Protein AF-A0A7R8X8H3-F1 (afdb_monomer)

Structure (mmCIF, N/CA/C/O backbone):
data_AF-A0A7R8X8H3-F1
#
_entry.id   AF-A0A7R8X8H3-F1
#
loop_
_atom_site.group_PDB
_atom_site.id
_atom_site.type_symbol
_atom_site.label_atom_id
_atom_site.label_alt_id
_atom_site.label_comp_id
_atom_site.label_asym_id
_atom_site.label_entity_id
_atom_site.label_seq_id
_atom_site.pdbx_PDB_ins_code
_atom_site.Cartn_x
_atom_site.Cartn_y
_atom_site.Cartn_z
_atom_site.occupancy
_atom_site.B_iso_or_equiv
_atom_site.auth_seq_id
_atom_site.auth_comp_id
_atom_site.auth_asym_id
_atom_site.auth_atom_id
_atom_site.pdbx_PDB_model_num
ATOM 1 N N . MET A 1 1 ? 11.156 51.373 -8.997 1.00 31.52 1 MET A N 1
ATOM 2 C CA . MET A 1 1 ? 10.041 50.408 -8.870 1.00 31.52 1 MET A CA 1
ATOM 3 C C . MET A 1 1 ? 9.439 50.165 -10.248 1.00 31.52 1 MET A C 1
ATOM 5 O O . MET A 1 1 ? 9.533 51.061 -11.071 1.00 31.52 1 MET A O 1
ATOM 9 N N . ARG A 1 2 ? 8.903 48.948 -10.443 1.00 30.70 2 ARG A N 1
ATOM 10 C CA . ARG A 1 2 ? 7.969 48.424 -11.474 1.00 30.70 2 ARG A CA 1
ATOM 11 C C . ARG A 1 2 ? 7.249 49.480 -12.343 1.00 30.70 2 ARG A C 1
ATOM 13 O O . ARG A 1 2 ? 6.921 50.539 -11.838 1.00 30.70 2 ARG A O 1
ATOM 20 N N . GLY A 1 3 ? 6.859 49.232 -13.591 1.00 26.41 3 GLY A N 1
ATOM 21 C CA . GLY A 1 3 ? 6.702 47.991 -14.350 1.00 26.41 3 GLY A CA 1
ATOM 22 C C . GLY A 1 3 ? 6.194 48.306 -15.769 1.00 26.41 3 GLY A C 1
ATOM 23 O O . GLY A 1 3 ? 5.995 49.468 -16.112 1.00 26.41 3 GLY A O 1
ATOM 24 N N . ALA A 1 4 ? 6.025 47.267 -16.585 1.00 34.00 4 ALA A N 1
ATOM 25 C CA . ALA A 1 4 ? 5.665 47.338 -18.001 1.00 34.00 4 ALA A CA 1
ATOM 26 C C . ALA A 1 4 ? 4.161 47.123 -18.253 1.00 34.00 4 ALA A C 1
ATOM 28 O O . ALA A 1 4 ? 3.546 46.319 -17.553 1.00 34.00 4 ALA A O 1
ATOM 29 N N . ALA A 1 5 ? 3.625 47.771 -19.297 1.00 32.41 5 ALA A N 1
ATOM 30 C CA . ALA A 1 5 ? 2.576 47.278 -20.206 1.00 32.41 5 ALA A CA 1
ATOM 31 C C . ALA A 1 5 ? 2.353 48.275 -21.369 1.00 32.41 5 ALA A C 1
ATOM 33 O O . ALA A 1 5 ? 2.465 49.476 -21.136 1.00 32.41 5 ALA A O 1
ATOM 34 N N . LEU A 1 6 ? 2.001 47.742 -22.556 1.00 29.34 6 LEU A N 1
ATOM 35 C CA . LEU A 1 6 ? 1.410 48.329 -23.793 1.00 29.34 6 LEU A CA 1
ATOM 36 C C . LEU A 1 6 ? 2.234 47.895 -25.026 1.00 29.34 6 LEU A C 1
ATOM 38 O O . LEU A 1 6 ? 3.361 48.333 -25.209 1.00 29.34 6 LEU A O 1
ATOM 42 N N . SER A 1 7 ? 1.868 46.807 -25.709 1.00 29.67 7 SER A N 1
ATOM 43 C CA . SER A 1 7 ? 0.825 46.654 -26.747 1.00 29.67 7 SER A CA 1
ATOM 44 C C . SER A 1 7 ? 1.291 47.070 -28.152 1.00 29.67 7 SER A C 1
ATOM 46 O O . SER A 1 7 ? 1.301 48.248 -28.481 1.00 29.67 7 SER A O 1
ATOM 48 N N . ASP A 1 8 ? 1.557 46.037 -28.955 1.00 30.34 8 ASP A N 1
ATOM 49 C CA . ASP A 1 8 ? 1.538 45.969 -30.423 1.00 30.34 8 ASP A CA 1
ATOM 50 C C . ASP A 1 8 ? 2.598 46.734 -31.253 1.00 30.34 8 ASP A C 1
ATOM 52 O O . ASP A 1 8 ? 3.099 47.790 -30.889 1.00 30.34 8 ASP A O 1
ATOM 56 N N . MET A 1 9 ? 2.864 46.169 -32.438 1.00 22.48 9 MET A N 1
ATOM 57 C CA . MET A 1 9 ? 3.609 46.695 -33.596 1.00 22.48 9 MET A CA 1
ATOM 58 C C . MET A 1 9 ? 5.073 46.245 -33.837 1.00 22.48 9 MET A C 1
ATOM 60 O O . MET A 1 9 ? 6.019 46.514 -33.102 1.00 22.48 9 MET A O 1
ATOM 64 N N . ARG A 1 10 ? 5.225 45.580 -34.994 1.00 32.69 10 ARG A N 1
ATOM 65 C CA . ARG A 1 10 ? 6.447 45.196 -35.727 1.00 32.69 10 ARG A CA 1
ATOM 66 C C . ARG A 1 10 ? 7.198 46.420 -36.269 1.00 32.69 10 ARG A C 1
ATOM 68 O O . ARG A 1 10 ? 6.578 47.228 -36.950 1.00 32.69 10 ARG A O 1
ATOM 75 N N . LEU A 1 11 ? 8.532 46.436 -36.155 1.00 23.58 11 LEU A N 1
ATOM 76 C CA . LEU A 1 11 ? 9.458 47.231 -36.984 1.00 23.58 11 LEU A CA 1
ATOM 77 C C . LEU A 1 11 ? 10.815 46.504 -37.139 1.00 23.58 11 LEU A C 1
ATOM 79 O O . LEU A 1 11 ? 11.355 45.962 -36.178 1.00 23.58 11 LEU A O 1
ATOM 83 N N . ARG A 1 12 ? 11.340 46.468 -38.375 1.00 25.78 12 ARG A N 1
ATOM 84 C CA . ARG A 1 12 ? 12.687 45.997 -38.767 1.00 25.78 12 ARG A CA 1
ATOM 85 C C . ARG A 1 12 ? 13.628 47.205 -38.902 1.00 25.78 12 ARG A C 1
ATOM 87 O O . ARG A 1 12 ? 13.190 48.170 -39.511 1.00 25.78 12 ARG A O 1
ATOM 94 N N . SER A 1 13 ? 14.903 47.087 -38.495 1.00 24.72 13 SER A N 1
ATOM 95 C CA . SER A 1 13 ? 16.119 47.311 -39.328 1.00 24.72 13 SER A CA 1
ATOM 96 C C . SER A 1 13 ? 17.400 47.638 -38.526 1.00 24.72 13 SER A C 1
ATOM 98 O O . SER A 1 13 ? 17.363 48.534 -37.694 1.00 24.72 13 SER A O 1
ATOM 100 N N . HIS A 1 14 ? 18.508 46.972 -38.913 1.00 24.52 14 HIS A N 1
ATOM 101 C CA . HIS A 1 14 ? 19.928 47.411 -38.999 1.00 24.52 14 HIS A CA 1
ATOM 102 C C . HIS A 1 14 ? 20.664 47.928 -37.732 1.00 24.52 14 HIS A C 1
ATOM 104 O O . HIS A 1 14 ? 20.315 48.966 -37.192 1.00 24.52 14 HIS A O 1
ATOM 110 N N . SER A 1 15 ? 21.612 47.158 -37.154 1.00 26.67 15 SER A N 1
ATOM 111 C CA . SER A 1 15 ? 23.079 47.031 -37.445 1.00 26.67 15 SER A CA 1
ATOM 112 C C . SER A 1 15 ? 23.917 47.991 -36.564 1.00 26.67 15 SER A C 1
ATOM 114 O O . SER A 1 15 ? 23.573 49.162 -36.514 1.00 26.67 15 SER A O 1
ATOM 116 N N . VAL A 1 16 ? 24.961 47.610 -35.806 1.00 28.03 16 VAL A N 1
ATOM 117 C CA . VAL A 1 16 ? 26.313 47.161 -36.226 1.00 28.03 16 VAL A CA 1
ATOM 118 C C . VAL A 1 16 ? 27.169 46.880 -34.956 1.00 28.03 16 VAL A C 1
ATOM 120 O O . VAL A 1 16 ? 27.184 47.735 -34.079 1.00 28.03 16 VAL A O 1
ATOM 123 N N . LEU A 1 17 ? 27.873 45.726 -34.952 1.00 27.77 17 LEU A N 1
ATOM 124 C CA . LEU A 1 17 ? 29.201 45.343 -34.377 1.00 27.77 17 LEU A CA 1
ATOM 125 C C . LEU A 1 17 ? 29.465 45.523 -32.856 1.00 27.77 17 LEU A C 1
ATOM 127 O O . LEU A 1 17 ? 29.077 46.515 -32.266 1.00 27.77 17 LEU A O 1
ATOM 131 N N . ASP A 1 18 ? 30.105 44.610 -32.114 1.00 26.72 18 ASP A N 1
ATOM 132 C CA . ASP A 1 18 ? 31.225 43.700 -32.408 1.00 26.72 18 ASP A CA 1
ATOM 133 C C . ASP A 1 18 ? 31.213 42.462 -31.480 1.00 26.72 18 ASP A C 1
ATOM 135 O O . ASP A 1 18 ? 30.771 42.547 -30.335 1.00 26.72 18 ASP A O 1
ATOM 139 N N . GLY A 1 19 ? 31.813 41.351 -31.936 1.00 26.64 19 GLY A N 1
ATOM 140 C CA . GLY A 1 19 ? 32.460 40.387 -31.032 1.00 26.64 19 GLY A CA 1
ATOM 141 C C . GLY A 1 19 ? 32.068 38.909 -31.159 1.00 26.64 19 GLY A C 1
ATOM 142 O O . GLY A 1 19 ? 31.169 38.445 -30.472 1.00 26.64 19 GLY A O 1
ATOM 143 N N . ALA A 1 20 ? 32.873 38.173 -31.934 1.00 27.80 20 ALA A N 1
ATOM 144 C CA . ALA A 1 20 ? 33.071 36.713 -31.944 1.00 27.80 20 ALA A CA 1
ATOM 145 C C . ALA A 1 20 ? 31.995 35.816 -32.600 1.00 27.80 20 ALA A C 1
ATOM 147 O O . ALA A 1 20 ? 31.020 35.372 -32.000 1.00 27.80 20 ALA A O 1
ATOM 148 N N . VAL A 1 21 ? 32.283 35.448 -33.852 1.00 30.67 21 VAL A N 1
ATOM 149 C CA . VAL A 1 21 ? 31.695 34.323 -34.589 1.00 30.67 21 VAL A CA 1
ATOM 150 C C . VAL A 1 21 ? 32.506 33.059 -34.295 1.00 30.67 21 VAL A C 1
ATOM 152 O O . VAL A 1 21 ? 33.708 33.051 -34.529 1.00 30.67 21 VAL A O 1
ATOM 155 N N . TYR A 1 22 ? 31.844 31.991 -33.847 1.00 27.59 22 TYR A N 1
ATOM 156 C CA . TYR A 1 22 ? 31.792 30.716 -34.580 1.00 27.59 22 TYR A CA 1
ATOM 157 C C . TYR A 1 22 ? 30.662 29.856 -34.005 1.00 27.59 22 TYR A C 1
ATOM 159 O O . TYR A 1 22 ? 30.786 29.226 -32.959 1.00 27.59 22 TYR A O 1
ATOM 167 N N . GLY A 1 23 ? 29.528 29.869 -34.702 1.00 28.88 23 GLY A N 1
ATOM 168 C CA . GLY A 1 23 ? 28.491 28.864 -34.546 1.00 28.88 23 GLY A CA 1
ATOM 169 C C . GLY A 1 23 ? 28.779 27.675 -35.45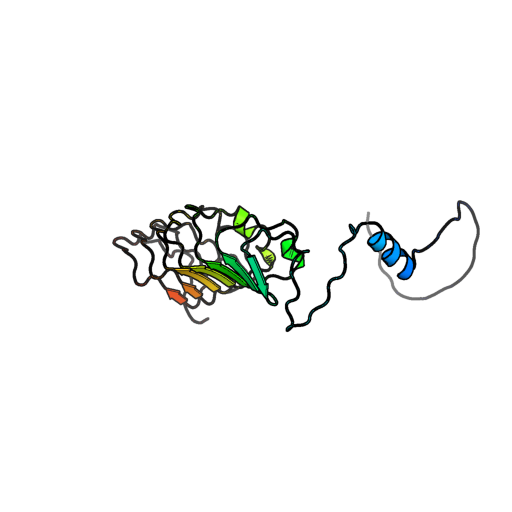4 1.00 28.88 23 GLY A C 1
ATOM 170 O O . GLY A 1 23 ? 29.205 27.852 -36.593 1.00 28.88 23 GLY A O 1
ATOM 171 N N . GLN A 1 24 ? 28.470 26.479 -34.969 1.00 33.91 24 GLN A N 1
ATOM 172 C CA . GLN A 1 24 ? 27.840 25.446 -35.782 1.00 33.91 24 GLN A CA 1
ATOM 173 C C . GLN A 1 24 ? 26.736 24.817 -34.932 1.00 33.91 24 GLN A C 1
ATOM 175 O O . GLN A 1 24 ? 26.989 24.230 -33.884 1.00 33.91 24 GLN A O 1
ATOM 180 N N . THR A 1 25 ? 25.491 25.002 -35.358 1.00 41.53 25 THR A N 1
ATOM 181 C CA . THR A 1 25 ? 24.341 24.247 -34.861 1.00 41.53 25 THR A CA 1
ATOM 182 C C . THR A 1 25 ? 24.496 22.802 -35.312 1.00 41.53 25 THR A C 1
ATOM 184 O O . THR A 1 25 ? 24.544 22.546 -36.516 1.00 41.53 25 THR A O 1
ATOM 187 N N . MET A 1 26 ? 24.587 21.876 -34.357 1.00 37.59 26 MET A N 1
ATOM 188 C CA . MET A 1 26 ? 24.636 20.447 -34.646 1.00 37.59 26 MET A CA 1
ATOM 189 C C . MET A 1 26 ? 23.311 20.003 -35.275 1.00 37.59 26 MET A C 1
ATOM 191 O O . MET A 1 26 ? 22.244 20.088 -34.678 1.00 37.59 26 MET A O 1
ATOM 195 N N . ASN A 1 27 ? 23.408 19.563 -36.515 1.00 48.78 27 ASN A N 1
ATOM 196 C CA . ASN A 1 27 ? 22.386 18.912 -37.313 1.00 48.78 27 ASN A CA 1
ATOM 197 C C . ASN A 1 27 ? 22.130 17.486 -36.787 1.00 48.78 27 ASN A C 1
ATOM 199 O O . ASN A 1 27 ? 23.044 16.831 -36.290 1.00 48.78 27 ASN A O 1
ATOM 203 N N . GLU A 1 28 ? 20.898 16.985 -36.923 1.00 44.06 28 GLU A N 1
ATOM 204 C CA . GLU A 1 28 ? 20.454 15.694 -36.357 1.00 44.06 28 GLU A CA 1
ATOM 205 C C . GLU A 1 28 ? 21.301 14.484 -36.806 1.00 44.06 28 GLU A C 1
ATOM 207 O O . GLU A 1 28 ? 21.435 13.510 -36.069 1.00 44.06 28 GLU A O 1
ATOM 212 N N . GLN A 1 29 ? 21.977 14.564 -37.959 1.00 43.94 29 GLN A N 1
ATOM 213 C CA . GLN A 1 29 ? 22.933 13.537 -38.396 1.00 43.94 29 GLN A CA 1
ATOM 214 C C . GLN A 1 29 ? 24.235 13.503 -37.576 1.00 43.94 29 GLN A C 1
ATOM 216 O O . GLN A 1 29 ? 24.879 12.459 -37.501 1.00 43.94 29 GLN A O 1
ATOM 221 N N . MET A 1 30 ? 24.619 14.606 -36.929 1.00 43.75 30 MET A N 1
ATOM 222 C CA . MET A 1 30 ? 25.827 14.675 -36.101 1.00 43.75 30 MET A CA 1
ATOM 223 C C . MET A 1 30 ? 25.591 14.124 -34.687 1.00 43.75 30 MET A C 1
ATOM 225 O O . MET A 1 30 ? 26.516 13.599 -34.071 1.00 43.75 30 MET A O 1
ATOM 229 N N . MET A 1 31 ? 24.339 14.134 -34.211 1.00 44.25 31 MET A N 1
ATOM 230 C CA . MET A 1 31 ? 23.946 13.481 -32.956 1.00 44.25 31 MET A CA 1
ATOM 231 C C . MET A 1 31 ? 23.997 11.946 -33.074 1.00 44.25 31 MET A C 1
ATOM 233 O O . MET A 1 31 ? 24.402 11.268 -32.133 1.00 44.25 31 MET A O 1
ATOM 237 N N . LEU A 1 32 ? 23.689 11.401 -34.258 1.00 39.16 32 LEU A N 1
ATOM 238 C CA . LEU A 1 32 ? 23.778 9.966 -34.567 1.00 39.16 32 LEU A CA 1
ATOM 239 C C . LEU A 1 32 ? 25.218 9.421 -34.573 1.00 39.16 32 LEU A C 1
ATOM 241 O O . LEU A 1 32 ? 25.424 8.244 -34.291 1.00 39.16 32 LEU A O 1
ATOM 245 N N . MET A 1 33 ? 26.230 10.255 -34.838 1.00 35.66 33 MET A N 1
ATOM 246 C CA . MET A 1 33 ? 27.627 9.797 -34.876 1.00 35.66 33 MET A CA 1
ATOM 247 C C . MET A 1 33 ? 28.263 9.617 -33.493 1.00 35.66 33 MET A C 1
ATOM 249 O O . MET A 1 33 ? 29.184 8.814 -33.355 1.00 35.66 33 MET A O 1
ATOM 253 N N . ILE A 1 34 ? 27.750 10.290 -32.457 1.00 43.81 34 ILE A N 1
ATOM 254 C CA . ILE A 1 34 ? 28.231 10.108 -31.077 1.00 43.81 34 ILE A CA 1
ATOM 255 C C . ILE A 1 34 ? 27.770 8.751 -30.514 1.00 43.81 34 ILE A C 1
ATOM 257 O O . ILE A 1 34 ? 28.498 8.117 -29.753 1.00 43.81 34 ILE A O 1
ATOM 261 N N . PHE A 1 35 ? 26.616 8.246 -30.961 1.00 40.44 35 PHE A N 1
ATOM 262 C CA . PHE A 1 35 ? 26.090 6.940 -30.548 1.00 40.44 35 PHE A CA 1
ATOM 263 C C . PHE A 1 35 ? 26.825 5.741 -31.169 1.00 40.44 35 PHE A C 1
ATOM 265 O O . PHE A 1 35 ? 26.789 4.649 -30.609 1.00 40.44 35 PHE A O 1
ATOM 272 N N . LEU A 1 36 ? 27.543 5.923 -32.283 1.00 34.91 36 LEU A N 1
ATOM 273 C CA . LEU A 1 36 ? 28.216 4.821 -32.985 1.00 34.91 36 LEU A CA 1
ATOM 274 C C . LEU A 1 36 ? 29.622 4.485 -32.456 1.00 34.91 36 LEU A C 1
ATOM 276 O O . LEU A 1 36 ? 30.203 3.495 -32.889 1.00 34.91 36 LEU A O 1
ATOM 280 N N . TRP A 1 37 ? 30.165 5.255 -31.507 1.00 30.06 37 TRP A N 1
ATOM 281 C CA . TRP A 1 37 ? 31.493 4.999 -30.920 1.00 30.06 37 TRP A CA 1
ATOM 282 C C . TRP A 1 37 ? 31.472 4.254 -29.574 1.00 30.06 37 TRP A C 1
ATOM 284 O O . TRP A 1 37 ? 32.535 3.909 -29.063 1.00 30.06 37 TRP A O 1
ATOM 294 N N . PHE A 1 38 ? 30.293 3.968 -29.009 1.00 33.53 38 PHE A N 1
ATOM 295 C CA . PHE A 1 38 ? 30.152 3.359 -27.676 1.00 33.53 38 PHE A CA 1
ATOM 296 C C . PHE A 1 38 ? 29.568 1.935 -27.652 1.00 33.53 38 PHE A C 1
ATOM 298 O O . PHE A 1 38 ? 29.282 1.421 -26.573 1.00 33.53 38 PHE A O 1
ATOM 305 N N . LEU A 1 39 ? 29.434 1.256 -28.795 1.00 31.31 39 LEU A N 1
ATOM 306 C CA . LEU A 1 39 ? 28.981 -0.140 -28.824 1.00 31.31 39 LEU A CA 1
ATOM 307 C C . LEU A 1 39 ? 30.171 -1.116 -28.907 1.00 31.31 39 LEU A C 1
ATOM 309 O O . LEU A 1 39 ? 30.955 -1.038 -29.857 1.00 31.31 39 LEU A O 1
ATOM 313 N N . PRO A 1 40 ? 30.324 -2.065 -27.962 1.00 35.06 40 PRO A N 1
ATOM 314 C CA . PRO A 1 40 ? 31.252 -3.170 -28.131 1.00 35.06 40 PRO A CA 1
ATOM 315 C C . PRO A 1 40 ? 30.723 -4.147 -29.190 1.00 35.06 40 PRO A C 1
ATOM 317 O O . PRO A 1 40 ? 29.546 -4.491 -29.224 1.00 35.06 40 PRO A O 1
ATOM 320 N N . ASN A 1 41 ? 31.628 -4.594 -30.061 1.00 35.31 41 ASN A N 1
ATOM 321 C CA . ASN A 1 41 ? 31.389 -5.566 -31.128 1.00 35.31 41 ASN A CA 1
ATOM 322 C C . ASN A 1 41 ? 30.626 -6.814 -30.637 1.00 35.31 41 ASN A C 1
ATOM 324 O O . ASN A 1 41 ? 31.219 -7.676 -29.986 1.00 35.31 41 ASN A O 1
ATOM 328 N N . ALA A 1 42 ? 29.363 -6.972 -31.038 1.00 34.91 42 ALA A N 1
ATOM 329 C CA . ALA A 1 42 ? 28.639 -8.237 -30.939 1.00 34.91 42 ALA A CA 1
ATOM 330 C C . ALA A 1 42 ? 28.551 -8.884 -32.331 1.00 34.91 42 ALA A C 1
ATOM 332 O O . ALA A 1 42 ? 28.042 -8.304 -33.290 1.00 34.91 42 ALA A O 1
ATOM 333 N N . LYS A 1 43 ? 29.123 -10.086 -32.454 1.00 31.16 43 LYS A N 1
ATOM 334 C CA . LYS A 1 43 ? 29.122 -10.895 -33.677 1.00 31.16 43 LYS A CA 1
ATOM 335 C C . LYS A 1 43 ? 27.695 -11.312 -34.034 1.00 31.16 43 LYS A C 1
ATOM 337 O O . LYS A 1 43 ? 26.996 -11.888 -33.209 1.00 31.16 43 LYS A O 1
ATOM 342 N N . ALA A 1 44 ? 27.315 -11.097 -35.289 1.00 31.66 44 ALA A N 1
ATOM 343 C CA . ALA A 1 44 ? 26.093 -11.637 -35.863 1.00 31.66 44 ALA A CA 1
ATOM 344 C C . ALA A 1 44 ? 26.144 -13.176 -35.918 1.00 31.66 44 ALA A C 1
ATOM 346 O O . ALA A 1 44 ? 27.070 -13.750 -36.493 1.00 31.66 44 ALA A O 1
ATOM 347 N N . SER A 1 45 ? 25.123 -13.834 -35.367 1.00 27.31 45 SER A N 1
ATOM 348 C CA . SER A 1 45 ? 24.769 -15.218 -35.685 1.00 27.31 45 SER A CA 1
ATOM 349 C C . SER A 1 45 ? 23.263 -15.291 -35.904 1.00 27.31 45 SER A C 1
ATOM 351 O O . SER A 1 45 ? 22.466 -15.079 -34.998 1.00 27.31 45 SER A O 1
ATOM 353 N N . THR A 1 46 ? 22.897 -15.560 -37.148 1.00 35.66 46 THR A N 1
ATOM 354 C CA . THR A 1 46 ? 21.544 -15.765 -37.659 1.00 35.66 46 THR A CA 1
ATOM 355 C C . THR A 1 46 ? 20.868 -16.987 -37.037 1.00 35.66 46 THR A C 1
ATOM 357 O O . THR A 1 46 ? 21.406 -18.086 -37.150 1.00 35.66 46 THR A O 1
ATOM 360 N N . ASN A 1 47 ? 19.667 -16.817 -36.472 1.00 27.00 47 ASN A N 1
ATOM 361 C CA . ASN A 1 47 ? 18.480 -17.618 -36.810 1.00 27.00 47 ASN A CA 1
ATOM 362 C C . ASN A 1 47 ? 17.203 -17.043 -36.165 1.00 27.00 47 ASN A C 1
ATOM 364 O O . ASN A 1 47 ? 17.194 -16.643 -35.007 1.00 27.00 47 ASN A O 1
ATOM 368 N N . GLN A 1 48 ? 16.137 -16.977 -36.965 1.00 37.34 48 GLN A N 1
ATOM 369 C CA . GLN A 1 48 ? 14.822 -16.409 -36.650 1.00 37.34 48 GLN A CA 1
ATOM 370 C C . GLN A 1 48 ? 14.018 -17.264 -35.658 1.00 37.34 48 GLN A C 1
ATOM 372 O O . GLN A 1 48 ? 13.857 -18.453 -35.913 1.00 37.34 48 GLN A O 1
ATOM 377 N N . THR A 1 49 ? 13.378 -16.623 -34.667 1.00 25.64 49 THR A N 1
ATOM 378 C CA . THR A 1 49 ? 11.992 -16.919 -34.231 1.00 25.64 49 THR A CA 1
ATOM 379 C C . THR A 1 49 ? 11.419 -15.771 -33.376 1.00 25.64 49 THR A C 1
ATOM 381 O O . THR A 1 49 ? 12.014 -15.391 -32.380 1.00 25.64 49 THR A O 1
ATOM 384 N N . SER A 1 50 ? 10.268 -15.237 -33.805 1.00 27.84 50 SER A N 1
ATOM 385 C CA . SER A 1 50 ? 9.259 -14.414 -33.102 1.00 27.84 50 SER A CA 1
ATOM 386 C C . SER A 1 50 ? 9.683 -13.397 -32.023 1.00 27.84 50 SER A C 1
ATOM 388 O O . SER A 1 50 ? 9.835 -13.736 -30.858 1.00 27.84 50 SER A O 1
ATOM 390 N N . SER A 1 51 ? 9.704 -12.119 -32.426 1.00 31.28 51 SER A N 1
ATOM 391 C CA . SER A 1 51 ? 9.372 -10.910 -31.642 1.00 31.28 51 SER A CA 1
ATOM 392 C C . SER A 1 51 ? 9.531 -10.988 -30.114 1.00 31.28 51 SER A C 1
ATOM 394 O O . SER A 1 51 ? 8.552 -10.906 -29.371 1.00 31.28 51 SER A O 1
ATOM 396 N N . GLN A 1 52 ? 10.773 -11.062 -29.650 1.00 29.58 52 GLN A N 1
ATOM 397 C CA . GLN A 1 52 ? 11.177 -10.562 -28.343 1.00 29.58 52 GLN A CA 1
ATOM 398 C C . GLN A 1 52 ? 12.117 -9.390 -28.616 1.00 29.58 52 GLN A C 1
ATOM 400 O O . GLN A 1 52 ? 13.199 -9.567 -29.164 1.00 29.58 52 GLN A O 1
ATOM 405 N N . LEU A 1 53 ? 11.673 -8.170 -28.312 1.00 32.97 53 LEU A N 1
ATOM 406 C CA . LEU A 1 53 ? 12.613 -7.079 -28.088 1.00 32.97 53 LEU A CA 1
ATOM 407 C C . LEU A 1 53 ? 13.373 -7.470 -26.820 1.00 32.97 53 LEU A C 1
ATOM 409 O O . LEU A 1 53 ? 12.830 -7.352 -25.725 1.00 32.97 53 LEU A O 1
ATOM 413 N N . GLU A 1 54 ? 14.567 -8.037 -26.978 1.00 29.98 54 GLU A N 1
ATOM 414 C CA . GLU A 1 54 ? 15.468 -8.314 -25.866 1.00 29.98 54 GLU A CA 1
ATOM 415 C C . GLU A 1 54 ? 15.796 -6.983 -25.185 1.00 29.98 54 GLU A C 1
ATOM 417 O O . GLU A 1 54 ? 16.429 -6.087 -25.743 1.00 29.98 54 GLU A O 1
ATOM 422 N N . VAL A 1 55 ? 15.271 -6.833 -23.971 1.00 45.22 55 VAL A N 1
ATOM 423 C CA . VAL A 1 55 ? 15.413 -5.669 -23.097 1.00 45.22 55 VAL A CA 1
ATOM 424 C C . VAL A 1 55 ? 16.808 -5.704 -22.447 1.00 45.22 55 VAL A C 1
ATOM 426 O O . VAL A 1 55 ? 16.939 -5.675 -21.228 1.00 45.22 55 VAL A O 1
ATOM 429 N N . GLU A 1 56 ? 17.874 -5.803 -23.246 1.00 39.06 56 GLU A N 1
ATOM 430 C CA . GLU A 1 56 ? 19.257 -5.777 -22.737 1.00 39.06 56 GLU A CA 1
ATOM 431 C C . GLU A 1 56 ? 19.719 -4.358 -22.341 1.00 39.06 56 GLU A C 1
ATOM 433 O O . GLU A 1 56 ? 20.677 -4.217 -21.588 1.00 39.06 56 GLU A O 1
ATOM 438 N N . ASP A 1 57 ? 19.002 -3.299 -22.743 1.00 43.31 57 ASP A N 1
ATOM 439 C CA . ASP A 1 57 ? 19.439 -1.898 -22.565 1.00 43.31 57 ASP A CA 1
ATOM 440 C C . ASP A 1 57 ? 18.718 -1.126 -21.432 1.00 43.31 57 ASP A C 1
ATOM 442 O O . ASP A 1 57 ? 18.909 0.072 -21.240 1.00 43.31 57 ASP A O 1
ATOM 446 N N . SER A 1 58 ? 17.862 -1.784 -20.638 1.00 51.31 58 SER A N 1
ATOM 447 C CA . SER A 1 58 ? 17.091 -1.098 -19.574 1.00 51.31 58 SER A CA 1
ATOM 448 C C . SER A 1 58 ? 17.809 -0.987 -18.221 1.00 51.31 58 SER A C 1
ATOM 450 O O . SER A 1 58 ? 17.290 -0.357 -17.297 1.00 51.31 58 SER A O 1
ATOM 452 N N . GLY A 1 59 ? 18.973 -1.626 -18.054 1.00 54.34 59 GLY A N 1
ATOM 453 C CA . GLY A 1 59 ? 19.681 -1.691 -16.768 1.00 54.34 59 GLY A CA 1
ATOM 454 C C . GLY A 1 59 ? 18.924 -2.437 -15.654 1.00 54.34 59 GLY A C 1
ATOM 455 O O . GLY A 1 59 ? 19.354 -2.412 -14.498 1.00 54.34 59 GLY A O 1
ATOM 456 N N . LEU A 1 60 ? 17.804 -3.095 -15.969 1.00 60.00 60 LEU A N 1
ATOM 457 C CA . LEU A 1 60 ? 17.082 -3.976 -15.054 1.00 60.00 60 LEU A CA 1
ATOM 458 C C . LEU A 1 60 ? 17.880 -5.276 -14.872 1.00 60.00 60 LEU A C 1
ATOM 460 O O . LEU A 1 60 ? 18.291 -5.904 -15.843 1.00 60.00 60 LEU A O 1
ATOM 464 N N . ARG A 1 61 ? 18.127 -5.687 -13.621 1.00 57.28 61 ARG A N 1
ATOM 465 C CA . ARG A 1 61 ? 18.814 -6.960 -13.342 1.00 57.28 61 ARG A CA 1
ATOM 466 C C . ARG A 1 61 ? 17.972 -8.151 -13.817 1.00 57.28 61 ARG A C 1
ATOM 468 O O . ARG A 1 61 ? 16.744 -8.073 -13.851 1.00 57.28 61 ARG A O 1
ATOM 475 N N . ASN A 1 62 ? 18.650 -9.272 -14.087 1.00 59.69 62 ASN A N 1
ATOM 476 C CA . ASN A 1 62 ? 18.042 -10.582 -14.341 1.00 59.69 62 ASN A CA 1
ATOM 477 C C . ASN A 1 62 ? 16.910 -10.851 -13.335 1.00 59.69 62 ASN A C 1
ATOM 479 O O . ASN A 1 62 ? 17.168 -10.948 -12.136 1.00 59.69 62 ASN A O 1
ATOM 483 N N . GLY A 1 63 ? 15.673 -10.943 -13.827 1.00 74.69 63 GLY A N 1
ATOM 484 C CA . GLY A 1 63 ? 14.481 -11.179 -13.006 1.00 74.69 63 GLY A CA 1
ATOM 485 C C . GLY A 1 63 ? 13.319 -10.225 -13.279 1.00 74.69 63 GLY A C 1
ATOM 486 O O . GLY A 1 63 ? 12.197 -10.548 -12.902 1.00 74.69 63 GLY A O 1
ATOM 487 N N . CYS A 1 64 ? 13.541 -9.098 -13.965 1.00 83.69 64 CYS A N 1
ATOM 488 C CA . CYS A 1 64 ? 12.459 -8.208 -14.393 1.00 83.69 64 CYS A CA 1
ATOM 489 C C . CYS A 1 64 ? 12.221 -8.252 -15.908 1.00 83.69 64 CYS A C 1
ATOM 491 O O . CYS A 1 64 ? 13.155 -8.367 -16.694 1.00 83.69 64 CYS A O 1
ATOM 493 N N . THR A 1 65 ? 10.962 -8.132 -16.323 1.00 84.75 65 THR A N 1
ATOM 494 C CA . THR A 1 65 ? 10.518 -8.032 -17.717 1.00 84.75 65 THR A CA 1
ATOM 495 C C . THR A 1 65 ? 9.630 -6.804 -17.869 1.00 84.75 65 THR A C 1
ATOM 497 O O . THR A 1 65 ? 8.754 -6.562 -17.038 1.00 84.75 65 THR A O 1
ATOM 500 N N . VAL A 1 66 ? 9.840 -6.033 -18.936 1.00 86.44 66 VAL A N 1
ATOM 501 C CA . VAL A 1 66 ? 8.993 -4.887 -19.285 1.00 86.44 66 VAL A CA 1
ATOM 502 C C . VAL A 1 66 ? 8.124 -5.259 -20.478 1.00 86.44 66 VAL A C 1
ATOM 504 O O . VAL A 1 66 ? 8.636 -5.690 -21.507 1.00 86.44 66 VAL A O 1
ATOM 507 N N . THR A 1 67 ? 6.807 -5.103 -20.344 1.00 87.44 67 THR A N 1
ATOM 508 C CA . THR A 1 67 ? 5.834 -5.312 -21.426 1.00 87.44 67 THR A CA 1
ATOM 509 C C . THR A 1 67 ? 4.899 -4.109 -21.495 1.00 87.44 67 THR A C 1
ATOM 511 O O . THR A 1 67 ? 4.040 -3.922 -20.636 1.00 87.44 67 THR A O 1
ATOM 514 N N . GLY A 1 68 ? 5.074 -3.255 -22.506 1.00 88.12 68 GLY A N 1
ATOM 515 C CA . GLY A 1 68 ? 4.367 -1.972 -22.564 1.00 88.12 68 GLY A CA 1
ATOM 516 C C . GLY A 1 68 ? 4.731 -1.088 -21.365 1.00 88.12 68 GLY A C 1
ATOM 517 O O . GLY A 1 68 ? 5.908 -0.852 -21.117 1.00 88.12 68 GLY A O 1
ATOM 518 N N . SER A 1 69 ? 3.731 -0.627 -20.608 1.00 90.94 69 SER A N 1
ATOM 519 C CA . SER A 1 69 ? 3.923 0.153 -19.373 1.00 90.94 69 SER A CA 1
ATOM 520 C C . SER A 1 69 ? 3.993 -0.704 -18.102 1.00 90.94 69 SER A C 1
ATOM 522 O O . SER A 1 69 ? 4.004 -0.157 -16.992 1.00 90.94 69 SER A O 1
ATOM 524 N N . GLN A 1 70 ? 4.009 -2.033 -18.251 1.00 91.88 70 GLN A N 1
ATOM 525 C CA . GLN A 1 70 ? 4.077 -2.973 -17.143 1.00 91.88 70 GLN A CA 1
ATOM 526 C C . GLN A 1 70 ? 5.515 -3.419 -16.888 1.00 91.88 70 GLN A C 1
ATOM 528 O O . GLN A 1 70 ? 6.186 -3.924 -17.786 1.00 91.88 70 GLN A O 1
ATOM 533 N N . LEU A 1 71 ? 5.951 -3.287 -15.640 1.00 90.31 71 LEU A N 1
ATOM 534 C CA . LEU A 1 71 ? 7.159 -3.895 -15.105 1.00 90.31 71 LEU A CA 1
ATOM 535 C C . LEU A 1 71 ? 6.758 -5.103 -14.255 1.00 90.31 71 LEU A C 1
ATOM 537 O O . LEU A 1 71 ? 6.095 -4.947 -13.232 1.00 90.31 71 LEU A O 1
ATOM 541 N N . GLN A 1 72 ? 7.170 -6.297 -14.662 1.00 89.81 72 GLN A N 1
ATOM 542 C CA . GLN A 1 72 ? 7.022 -7.526 -13.887 1.00 89.81 72 GLN A CA 1
ATOM 543 C C . GLN A 1 72 ? 8.388 -7.908 -13.332 1.00 89.81 72 GLN A C 1
ATOM 545 O O . GLN A 1 72 ? 9.317 -8.069 -14.113 1.00 89.81 72 GLN A O 1
ATOM 550 N N . CYS A 1 73 ? 8.517 -8.108 -12.024 1.00 85.94 73 CYS A N 1
ATOM 551 C CA . CYS A 1 73 ? 9.749 -8.596 -11.411 1.00 85.94 73 CYS A CA 1
ATOM 552 C C . CYS A 1 73 ? 9.497 -9.871 -10.608 1.00 85.94 73 CYS A C 1
ATOM 554 O O . CYS A 1 73 ? 8.587 -9.929 -9.778 1.00 85.94 73 CYS A O 1
ATOM 556 N N . GLN A 1 74 ? 10.336 -10.878 -10.839 1.00 83.25 74 GLN A N 1
ATOM 557 C CA . GLN A 1 74 ? 10.517 -12.003 -9.934 1.00 83.25 74 GLN A CA 1
ATOM 558 C C . GLN A 1 74 ? 11.449 -11.551 -8.811 1.00 83.25 74 GLN A C 1
ATOM 560 O O . GLN A 1 74 ? 12.660 -11.421 -8.981 1.00 83.25 74 GLN A O 1
ATOM 565 N N . GLY A 1 75 ? 10.850 -11.263 -7.665 1.00 72.69 75 GLY A N 1
ATOM 566 C CA . GLY A 1 75 ? 11.514 -10.683 -6.514 1.00 72.69 75 GLY A CA 1
ATOM 567 C C . GLY A 1 75 ? 11.681 -9.169 -6.548 1.00 72.69 75 GLY A C 1
ATOM 568 O O . GLY A 1 75 ? 11.352 -8.491 -7.521 1.00 72.69 75 GLY A O 1
ATOM 569 N N . MET A 1 76 ? 12.156 -8.623 -5.428 1.00 64.81 76 MET A N 1
ATOM 570 C CA . MET A 1 76 ? 12.501 -7.208 -5.355 1.00 64.81 76 MET A CA 1
ATOM 571 C C . MET A 1 76 ? 13.867 -6.976 -5.986 1.00 64.81 76 MET A C 1
ATOM 573 O O . MET A 1 76 ? 14.864 -7.597 -5.624 1.00 64.81 76 MET A O 1
ATOM 577 N N . VAL A 1 77 ? 13.900 -6.049 -6.936 1.00 66.81 77 VAL A N 1
ATOM 578 C CA . VAL A 1 77 ? 15.111 -5.626 -7.630 1.00 66.81 77 VAL A CA 1
ATOM 579 C C . VAL A 1 77 ? 15.289 -4.140 -7.364 1.00 66.81 77 VAL A C 1
ATOM 581 O O . VAL A 1 77 ? 14.326 -3.376 -7.418 1.00 66.81 77 VAL A O 1
ATOM 584 N N . GLN A 1 78 ? 16.521 -3.717 -7.077 1.00 66.50 78 GLN A N 1
ATOM 585 C CA . GLN A 1 78 ? 16.851 -2.295 -7.103 1.00 66.50 78 GLN A CA 1
ATOM 586 C C . GLN A 1 78 ? 16.579 -1.767 -8.508 1.00 66.50 78 GLN A C 1
ATOM 588 O O . GLN A 1 78 ? 17.276 -2.122 -9.460 1.00 66.50 78 GLN A O 1
ATOM 593 N N . LEU A 1 79 ? 15.543 -0.946 -8.625 1.00 68.88 79 LEU A N 1
ATOM 594 C CA . LEU A 1 79 ? 15.190 -0.332 -9.887 1.00 68.88 79 LEU A CA 1
ATOM 595 C C . LEU A 1 79 ? 16.239 0.725 -10.253 1.00 68.88 79 LEU A C 1
ATOM 597 O O . LEU A 1 79 ? 16.674 1.483 -9.379 1.00 68.88 79 LEU A O 1
ATOM 601 N N . PRO A 1 80 ? 16.645 0.813 -11.529 1.00 68.25 80 PRO A N 1
ATOM 602 C CA . PRO A 1 80 ? 17.512 1.890 -11.975 1.00 68.25 80 PRO A CA 1
ATOM 603 C C . PRO A 1 80 ? 16.805 3.237 -11.781 1.00 68.25 80 PRO A C 1
ATOM 605 O O . PRO A 1 80 ? 15.599 3.356 -12.001 1.00 68.25 80 PRO A O 1
ATOM 608 N N . ALA A 1 81 ? 17.557 4.279 -11.417 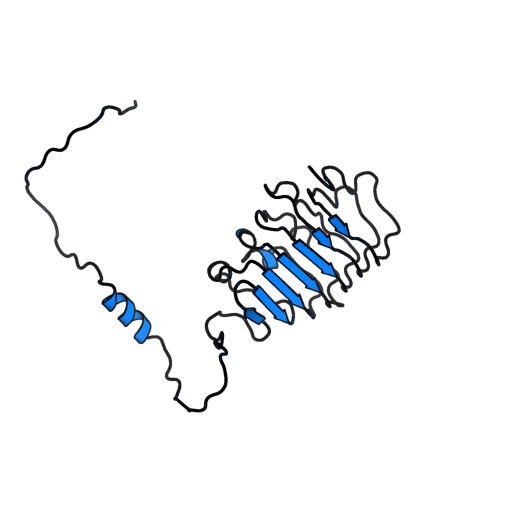1.00 67.06 81 ALA A N 1
ATOM 609 C CA . ALA A 1 81 ? 17.007 5.624 -11.202 1.00 67.06 81 ALA A CA 1
ATOM 610 C C . ALA A 1 81 ? 16.269 6.175 -12.438 1.00 67.06 81 ALA A C 1
ATOM 612 O O . ALA A 1 81 ? 15.366 6.998 -12.321 1.00 67.06 81 ALA A O 1
ATOM 613 N N . ASN A 1 82 ? 16.625 5.676 -13.622 1.00 67.50 82 ASN A N 1
ATOM 614 C CA . ASN A 1 82 ? 16.102 6.122 -14.906 1.00 67.50 82 ASN A CA 1
ATOM 615 C C . ASN A 1 82 ? 14.777 5.437 -15.279 1.00 67.50 82 ASN A C 1
ATOM 617 O O . ASN A 1 82 ? 14.246 5.703 -16.356 1.00 67.50 82 ASN A O 1
ATOM 621 N N . LEU A 1 83 ? 14.229 4.562 -14.423 1.00 74.88 83 LEU A N 1
ATOM 622 C CA . LEU A 1 83 ? 13.014 3.803 -14.725 1.00 74.88 83 LEU A CA 1
ATOM 623 C C . LEU A 1 83 ? 11.813 4.708 -15.040 1.00 74.88 83 LEU A C 1
ATOM 625 O O . LEU A 1 83 ? 10.968 4.349 -15.859 1.00 74.88 83 LEU A O 1
ATOM 629 N N . SER A 1 84 ? 11.761 5.910 -14.459 1.00 70.12 84 SER A N 1
ATOM 630 C CA . SER A 1 84 ? 10.714 6.895 -14.750 1.00 70.12 84 SER A CA 1
ATOM 631 C C . SER A 1 84 ? 10.643 7.269 -16.239 1.00 70.12 84 SER A C 1
ATOM 633 O O . SER A 1 84 ? 9.570 7.619 -16.725 1.00 70.12 84 SER A O 1
ATOM 635 N N . LEU A 1 85 ? 11.759 7.172 -16.977 1.00 72.12 85 LEU A N 1
ATOM 636 C CA . LEU A 1 85 ? 11.827 7.470 -18.414 1.00 72.12 85 LEU A CA 1
ATOM 637 C C . LEU A 1 85 ? 11.134 6.408 -19.275 1.00 72.12 85 LEU A C 1
ATOM 639 O O . LEU A 1 85 ? 10.775 6.688 -20.414 1.00 72.12 85 LEU A O 1
ATOM 643 N N . LEU A 1 86 ? 10.922 5.205 -18.734 1.00 75.19 86 LEU A N 1
ATOM 644 C CA . LEU A 1 86 ? 10.271 4.101 -19.442 1.00 75.19 86 LEU A CA 1
ATOM 645 C C . LEU A 1 86 ? 8.739 4.180 -19.384 1.00 75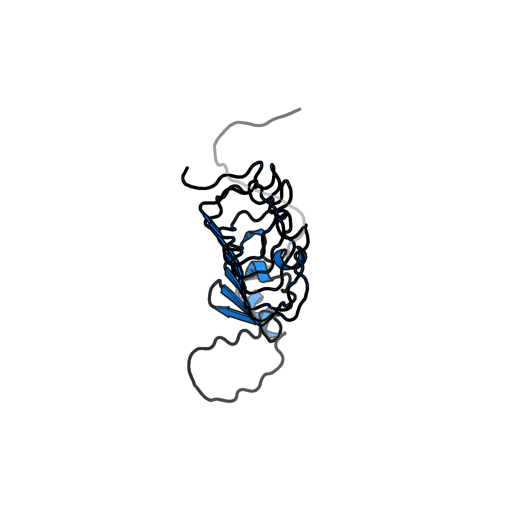.19 86 LEU A C 1
ATOM 647 O O . LEU A 1 86 ? 8.061 3.321 -19.938 1.00 75.19 86 LEU A O 1
ATOM 651 N N . GLY A 1 87 ? 8.175 5.185 -18.701 1.00 84.31 87 GLY A N 1
ATOM 652 C CA . GLY A 1 87 ? 6.725 5.359 -18.612 1.00 84.31 87 GLY A CA 1
ATOM 653 C C . GLY A 1 87 ? 6.016 4.209 -17.890 1.00 84.31 87 GLY A C 1
ATOM 654 O O . GLY A 1 87 ? 4.862 3.917 -18.197 1.00 84.31 87 GLY A O 1
ATOM 655 N N . ILE A 1 88 ? 6.694 3.548 -16.945 1.00 88.62 88 ILE A N 1
ATOM 656 C CA . ILE A 1 88 ? 6.109 2.458 -16.160 1.00 88.62 88 ILE A CA 1
ATOM 657 C C . ILE A 1 88 ? 4.966 3.000 -15.300 1.00 88.62 88 ILE A C 1
ATOM 659 O O . ILE A 1 88 ? 5.148 3.918 -14.492 1.00 88.62 88 ILE A O 1
ATOM 663 N N . THR A 1 89 ? 3.788 2.406 -15.470 1.00 93.00 89 THR A N 1
ATOM 664 C CA . THR A 1 89 ? 2.575 2.728 -14.705 1.00 93.00 89 THR A CA 1
ATOM 665 C C . THR A 1 89 ? 2.059 1.541 -13.904 1.00 93.00 89 THR A C 1
ATOM 667 O O . THR A 1 89 ? 1.323 1.733 -12.937 1.00 93.00 89 THR A O 1
ATOM 670 N N . ASP A 1 90 ? 2.438 0.324 -14.279 1.00 94.56 90 ASP A N 1
ATOM 671 C CA . ASP A 1 90 ? 1.939 -0.905 -13.680 1.00 94.56 90 ASP A CA 1
ATOM 672 C C . ASP A 1 90 ? 3.151 -1.698 -13.199 1.00 94.56 90 ASP A C 1
ATOM 674 O O . ASP A 1 90 ? 3.974 -2.130 -14.001 1.00 94.56 90 ASP A O 1
ATOM 678 N N . TRP A 1 91 ? 3.296 -1.872 -11.890 1.00 92.69 91 TRP A N 1
ATOM 679 C CA . TRP A 1 91 ? 4.381 -2.660 -11.321 1.00 92.69 91 TRP A CA 1
ATOM 680 C C . TRP A 1 91 ? 3.823 -3.874 -10.603 1.00 92.69 91 TRP A C 1
ATOM 682 O O . TRP A 1 91 ? 3.033 -3.755 -9.665 1.00 92.69 91 TRP A O 1
ATOM 692 N N . VAL A 1 92 ? 4.257 -5.044 -11.055 1.00 92.56 92 VAL A N 1
ATOM 693 C CA . VAL A 1 92 ? 3.933 -6.330 -10.463 1.00 92.56 92 VAL A CA 1
ATOM 694 C C . VAL A 1 92 ? 5.206 -6.972 -9.927 1.00 92.56 92 VAL A C 1
ATOM 696 O O . VAL A 1 92 ? 6.185 -7.167 -10.648 1.00 92.56 92 VAL A O 1
ATOM 699 N N . MET A 1 93 ? 5.182 -7.295 -8.642 1.00 89.69 93 MET A N 1
ATOM 700 C CA . MET A 1 93 ? 6.228 -8.013 -7.934 1.00 89.69 93 MET A CA 1
ATOM 701 C C . MET A 1 93 ? 5.681 -9.353 -7.472 1.00 89.69 93 MET A C 1
ATOM 703 O O . MET A 1 93 ? 4.704 -9.410 -6.723 1.00 89.69 93 MET A O 1
ATOM 707 N N . GLU A 1 94 ? 6.350 -10.421 -7.889 1.00 89.00 94 GLU A N 1
ATOM 708 C CA . GLU A 1 94 ? 5.973 -11.784 -7.543 1.00 89.00 94 GLU A CA 1
ATOM 709 C C . GLU A 1 94 ? 7.151 -12.544 -6.937 1.00 89.00 94 GLU A C 1
ATOM 711 O O . GLU A 1 94 ? 8.287 -12.398 -7.386 1.00 89.00 94 GLU A O 1
ATOM 716 N N . GLY A 1 95 ? 6.899 -13.373 -5.921 1.00 81.81 95 GLY A N 1
ATOM 717 C CA . GLY A 1 95 ? 7.898 -14.348 -5.473 1.00 81.81 95 GLY A CA 1
ATOM 718 C C . GLY A 1 95 ? 9.113 -13.745 -4.770 1.00 81.81 95 GLY A C 1
ATOM 719 O O . GLY A 1 95 ? 10.188 -14.341 -4.801 1.00 81.81 95 GLY A O 1
ATOM 720 N N . THR A 1 96 ? 8.990 -12.561 -4.157 1.00 77.38 96 THR A N 1
ATOM 721 C CA . THR A 1 96 ? 10.138 -11.950 -3.472 1.00 77.38 96 THR A CA 1
ATOM 722 C C . THR A 1 96 ? 10.587 -12.730 -2.244 1.00 77.38 96 THR A C 1
ATOM 724 O O . THR A 1 96 ? 9.785 -13.247 -1.464 1.00 77.38 96 THR A O 1
ATOM 727 N N . MET A 1 97 ? 11.911 -12.797 -2.095 1.00 80.25 97 MET A N 1
ATOM 728 C CA . MET A 1 97 ? 12.604 -13.422 -0.970 1.00 80.25 97 MET A CA 1
ATOM 729 C C . MET A 1 97 ? 12.943 -12.423 0.136 1.00 80.25 97 MET A C 1
ATOM 731 O O . MET A 1 97 ? 13.390 -12.835 1.207 1.00 80.25 97 MET A O 1
ATOM 735 N N . GLU A 1 98 ? 12.737 -11.137 -0.131 1.00 83.62 98 GLU A N 1
ATOM 736 C CA . GLU A 1 98 ? 12.935 -10.068 0.833 1.00 83.62 98 GLU A CA 1
ATOM 737 C C . GLU A 1 98 ? 11.908 -10.126 1.958 1.00 83.62 98 GLU A C 1
ATOM 739 O O . GLU A 1 98 ? 10.757 -10.528 1.771 1.00 83.62 98 GLU A O 1
ATOM 744 N N . THR A 1 99 ? 12.329 -9.653 3.125 1.00 90.06 99 THR A N 1
ATOM 745 C CA . THR A 1 99 ? 11.478 -9.592 4.313 1.00 90.06 99 THR A CA 1
ATOM 746 C C . THR A 1 99 ? 10.807 -8.241 4.503 1.00 90.06 99 THR A C 1
ATOM 748 O O . THR A 1 99 ? 9.831 -8.165 5.253 1.00 90.06 99 THR A O 1
ATOM 751 N N . ALA A 1 100 ? 11.288 -7.194 3.820 1.00 91.25 100 ALA A N 1
ATOM 752 C CA . ALA A 1 100 ? 10.800 -5.834 3.995 1.00 91.25 100 ALA A CA 1
ATOM 753 C C . ALA A 1 100 ? 10.724 -5.025 2.691 1.00 91.25 100 ALA A C 1
ATOM 755 O O . ALA A 1 100 ? 11.641 -5.066 1.873 1.00 91.25 100 ALA A O 1
ATOM 756 N N . VAL A 1 101 ? 9.663 -4.229 2.542 1.00 90.44 101 VAL A N 1
ATOM 757 C CA . VAL A 1 101 ? 9.551 -3.151 1.542 1.00 90.44 101 VAL A CA 1
ATOM 758 C C . VAL A 1 101 ? 9.855 -1.809 2.210 1.00 90.44 101 VAL A C 1
ATOM 760 O O . VAL A 1 101 ? 9.447 -1.574 3.345 1.00 90.44 101 VAL A O 1
ATOM 763 N N . THR A 1 102 ? 10.542 -0.911 1.499 1.00 91.12 102 THR A N 1
ATOM 764 C CA . THR A 1 102 ? 10.797 0.468 1.952 1.00 91.12 102 THR A CA 1
ATOM 765 C C . THR A 1 102 ? 10.376 1.482 0.897 1.00 91.12 102 THR A C 1
ATOM 767 O O . THR A 1 102 ? 10.243 1.147 -0.279 1.00 91.12 102 THR A O 1
ATOM 770 N N . GLU A 1 103 ? 10.235 2.741 1.291 1.00 88.19 103 GLU A N 1
ATOM 771 C CA . GLU A 1 103 ? 9.905 3.867 0.417 1.00 88.19 103 GLU A CA 1
ATOM 772 C C . GLU A 1 103 ? 10.855 4.022 -0.783 1.00 88.19 103 GLU A C 1
ATOM 774 O O . GLU A 1 103 ? 10.414 4.369 -1.880 1.00 88.19 103 GLU A O 1
ATOM 779 N N . LYS A 1 104 ? 12.134 3.651 -0.622 1.00 87.00 104 LYS A N 1
ATOM 780 C CA . LYS A 1 104 ? 13.140 3.668 -1.700 1.00 87.00 104 LYS A CA 1
ATOM 781 C C . LYS A 1 104 ? 12.761 2.790 -2.887 1.00 87.00 104 LYS A C 1
ATOM 783 O O . LYS A 1 104 ? 13.223 3.027 -3.999 1.00 87.00 104 LYS A O 1
ATOM 788 N N . LEU A 1 105 ? 11.941 1.767 -2.652 1.00 84.19 105 LEU A N 1
ATOM 789 C CA . LEU A 1 105 ? 11.441 0.892 -3.702 1.00 84.19 105 LEU A CA 1
ATOM 790 C C . LEU A 1 105 ? 10.574 1.674 -4.697 1.00 84.19 105 LEU A C 1
ATOM 792 O O . LEU A 1 105 ? 10.699 1.481 -5.902 1.00 84.19 105 LEU A O 1
ATOM 796 N N . LEU A 1 106 ? 9.717 2.568 -4.197 1.00 87.38 106 LEU A N 1
ATOM 797 C CA . LEU A 1 106 ? 8.753 3.315 -5.006 1.00 87.38 106 LEU A CA 1
ATOM 798 C C . LEU A 1 106 ? 9.319 4.627 -5.557 1.00 87.38 106 LEU A C 1
ATOM 800 O O . LEU A 1 106 ? 8.732 5.194 -6.477 1.00 87.38 106 LEU A O 1
ATOM 804 N N . ASP A 1 107 ? 10.455 5.103 -5.045 1.00 86.50 107 ASP A N 1
ATOM 805 C CA . ASP A 1 107 ? 11.068 6.372 -5.454 1.00 86.50 107 ASP A CA 1
ATOM 806 C C . ASP A 1 107 ? 11.198 6.564 -6.978 1.00 86.50 107 ASP A C 1
ATOM 808 O O . ASP A 1 107 ? 10.829 7.642 -7.456 1.00 86.50 107 ASP A O 1
ATOM 812 N N . PRO A 1 108 ? 11.635 5.560 -7.768 1.00 86.25 108 PRO A N 1
ATOM 813 C CA . PRO A 1 108 ? 11.774 5.705 -9.220 1.00 86.25 108 PRO A CA 1
ATOM 814 C C . PRO A 1 108 ? 10.442 5.776 -9.979 1.00 86.25 108 PRO A C 1
ATOM 816 O O . PRO A 1 108 ? 10.428 6.137 -11.153 1.00 86.25 108 PRO A O 1
ATOM 819 N N . VAL A 1 109 ? 9.317 5.422 -9.350 1.00 87.88 109 VAL A N 1
ATOM 820 C CA . VAL A 1 109 ? 7.997 5.334 -10.007 1.00 87.88 109 VAL A CA 1
ATOM 821 C C . VAL A 1 109 ? 6.909 6.144 -9.306 1.00 87.88 109 VAL A C 1
ATOM 823 O O . VAL A 1 109 ? 5.774 6.165 -9.772 1.00 87.88 109 VAL A O 1
ATOM 826 N N . LYS A 1 110 ? 7.225 6.855 -8.217 1.00 88.56 110 LYS A N 1
ATOM 827 C CA . LYS A 1 110 ? 6.234 7.511 -7.347 1.00 88.56 110 LYS A CA 1
ATOM 828 C C . LYS A 1 110 ? 5.280 8.471 -8.064 1.00 88.56 110 LYS A C 1
ATOM 830 O O . LYS A 1 110 ? 4.127 8.589 -7.672 1.00 88.56 110 LYS A O 1
ATOM 835 N N . ILE A 1 111 ? 5.730 9.121 -9.138 1.00 88.12 111 ILE A N 1
ATOM 836 C CA . ILE A 1 111 ? 4.905 10.071 -9.903 1.00 88.12 111 ILE A CA 1
ATOM 837 C C . ILE A 1 111 ? 4.027 9.371 -10.955 1.00 88.12 111 ILE A C 1
ATOM 839 O O . ILE A 1 111 ? 2.947 9.864 -11.272 1.00 88.12 111 ILE A O 1
ATOM 843 N N . THR A 1 112 ? 4.466 8.234 -11.503 1.00 89.88 112 THR A N 1
ATOM 844 C CA . THR A 1 112 ? 3.819 7.578 -12.655 1.00 89.88 112 THR A CA 1
ATOM 845 C C . THR A 1 112 ? 3.005 6.344 -12.281 1.00 89.88 112 THR A C 1
ATOM 847 O O . THR A 1 112 ? 2.122 5.950 -13.045 1.00 89.88 112 THR A O 1
ATOM 850 N N . ILE A 1 113 ? 3.284 5.728 -11.130 1.00 91.88 113 ILE A N 1
ATOM 851 C CA . ILE A 1 113 ? 2.686 4.458 -10.723 1.00 91.88 113 ILE A CA 1
ATOM 852 C C . ILE A 1 113 ? 1.167 4.586 -10.563 1.00 91.88 113 ILE A C 1
ATOM 854 O O . ILE A 1 113 ? 0.663 5.414 -9.810 1.00 91.88 113 ILE A O 1
ATOM 858 N N . LYS A 1 114 ? 0.432 3.737 -11.281 1.00 94.31 114 LYS A N 1
ATOM 859 C CA . LYS A 1 114 ? -1.030 3.609 -11.231 1.00 94.31 114 LYS A CA 1
ATOM 860 C C . LYS A 1 114 ? -1.457 2.327 -10.539 1.00 94.31 114 LYS A C 1
ATOM 862 O O . LYS A 1 114 ? -2.440 2.335 -9.797 1.00 94.31 114 LYS A O 1
ATOM 867 N N . LYS A 1 115 ? -0.733 1.232 -10.783 1.00 95.31 115 LYS A N 1
ATOM 868 C CA . LYS A 1 115 ? -1.013 -0.081 -10.197 1.00 95.31 115 LYS A CA 1
ATOM 869 C C . LYS A 1 115 ? 0.243 -0.643 -9.556 1.00 95.31 115 LYS A C 1
ATOM 871 O O . LYS A 1 115 ? 1.257 -0.773 -10.234 1.00 95.31 115 LYS A O 1
ATOM 876 N N . LEU A 1 116 ? 0.158 -0.984 -8.277 1.00 94.31 116 LEU A N 1
ATOM 877 C CA . LEU A 1 116 ? 1.222 -1.651 -7.535 1.00 94.31 116 LEU A CA 1
ATOM 878 C C . LEU A 1 116 ? 0.692 -2.970 -6.986 1.00 94.31 116 LEU A C 1
ATOM 880 O O . LEU A 1 116 ? -0.164 -2.965 -6.100 1.00 94.31 116 LEU A O 1
ATOM 884 N N . TYR A 1 117 ? 1.207 -4.080 -7.505 1.00 95.50 117 TYR A N 1
ATOM 885 C CA . TYR A 1 117 ? 0.851 -5.427 -7.075 1.00 95.50 117 TYR A CA 1
ATOM 886 C C . TYR A 1 117 ? 2.068 -6.117 -6.470 1.00 95.50 117 TYR A C 1
ATOM 888 O O . TYR A 1 117 ? 3.101 -6.245 -7.117 1.00 95.50 117 TY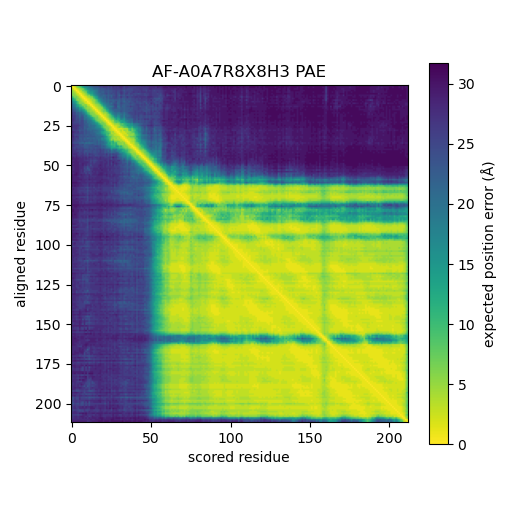R A O 1
ATOM 896 N N . ILE A 1 118 ? 1.927 -6.585 -5.236 1.00 93.88 118 ILE A N 1
ATOM 897 C CA . ILE A 1 118 ? 2.889 -7.434 -4.540 1.00 93.88 118 ILE A CA 1
ATOM 898 C C . ILE A 1 118 ? 2.139 -8.705 -4.167 1.00 93.88 118 ILE A C 1
ATOM 900 O O . ILE A 1 118 ? 1.242 -8.666 -3.327 1.00 93.88 118 ILE A O 1
ATOM 904 N N . HIS A 1 119 ? 2.454 -9.823 -4.811 1.00 93.50 119 HIS A N 1
ATOM 905 C CA . HIS A 1 119 ? 1.764 -11.078 -4.530 1.00 93.50 119 HIS A CA 1
ATOM 906 C C . HIS A 1 119 ? 2.704 -12.278 -4.496 1.00 93.50 119 HIS A C 1
ATOM 908 O O . HIS A 1 119 ? 3.828 -12.229 -4.991 1.00 93.50 119 HIS A O 1
ATOM 914 N N . HIS A 1 120 ? 2.246 -13.360 -3.862 1.00 90.75 120 HIS A N 1
ATOM 915 C CA . HIS A 1 120 ? 3.02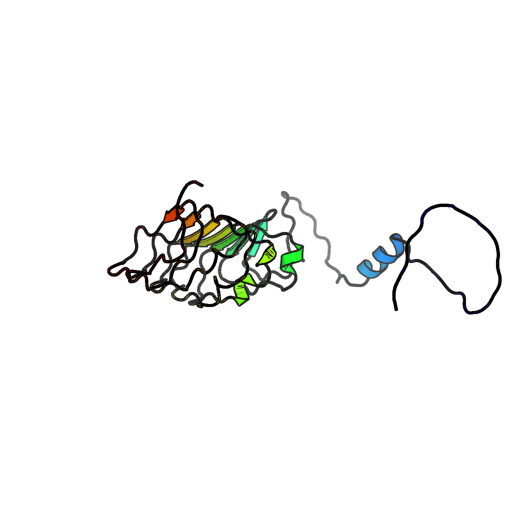7 -14.588 -3.668 1.00 90.75 120 HIS A CA 1
ATOM 916 C C . HIS A 1 120 ? 4.416 -14.313 -3.068 1.00 90.75 120 HIS A C 1
ATOM 918 O O . HIS A 1 120 ? 5.430 -14.809 -3.552 1.00 90.75 120 HIS A O 1
ATOM 924 N N . ALA A 1 121 ? 4.465 -13.507 -2.007 1.00 91.44 121 ALA A N 1
ATOM 925 C CA . ALA A 1 121 ? 5.694 -13.096 -1.332 1.00 91.44 121 ALA A CA 1
ATOM 926 C C . ALA A 1 121 ? 5.700 -13.588 0.130 1.00 91.44 121 ALA A C 1
ATOM 928 O O . ALA A 1 121 ? 5.565 -12.787 1.055 1.00 91.44 121 ALA A O 1
ATOM 929 N N . PRO A 1 122 ? 5.847 -14.902 0.383 1.00 91.88 122 PRO A N 1
ATOM 930 C CA . PRO A 1 122 ? 5.626 -15.495 1.707 1.00 91.88 122 PRO A CA 1
ATOM 931 C C . PRO A 1 122 ? 6.667 -15.092 2.757 1.00 91.88 122 PRO A C 1
ATOM 933 O O . PRO A 1 122 ? 6.489 -15.387 3.934 1.00 91.88 122 PRO A O 1
ATOM 936 N N . ARG A 1 123 ? 7.772 -14.459 2.348 1.00 92.25 123 ARG A N 1
ATOM 937 C CA . ARG A 1 123 ? 8.794 -13.940 3.265 1.00 92.25 123 ARG A CA 1
ATOM 938 C C . ARG A 1 123 ? 8.616 -12.468 3.601 1.00 92.25 123 ARG A C 1
ATOM 940 O O . ARG A 1 123 ? 9.202 -12.029 4.585 1.00 92.25 123 ARG A O 1
ATOM 947 N N . LEU A 1 124 ? 7.812 -11.736 2.831 1.00 93.69 124 LEU A N 1
ATOM 948 C CA . LEU A 1 124 ? 7.558 -10.326 3.079 1.00 93.69 124 LEU A CA 1
ATOM 949 C C . LEU A 1 124 ? 6.694 -10.194 4.332 1.00 93.69 124 LEU A C 1
ATOM 951 O O . LEU A 1 124 ? 5.538 -10.606 4.322 1.00 93.69 124 LEU A O 1
ATOM 955 N N . GLN A 1 125 ? 7.279 -9.641 5.388 1.00 94.69 125 GLN A N 1
ATOM 956 C CA . GLN A 1 125 ? 6.645 -9.459 6.696 1.00 94.69 125 GLN A CA 1
ATOM 957 C C . GLN A 1 125 ? 6.470 -7.985 7.031 1.00 94.69 125 GLN A C 1
ATOM 959 O O . GLN A 1 125 ? 5.506 -7.613 7.684 1.00 94.69 125 GLN A O 1
ATOM 964 N N . ASN A 1 126 ? 7.393 -7.141 6.571 1.00 94.00 126 ASN A N 1
ATOM 965 C CA . ASN A 1 126 ? 7.437 -5.756 6.991 1.00 94.00 126 ASN A CA 1
ATOM 966 C C . ASN A 1 126 ? 7.248 -4.801 5.811 1.00 94.00 126 ASN A C 1
ATOM 968 O O . ASN A 1 126 ? 7.817 -4.980 4.733 1.00 94.00 126 ASN A O 1
ATOM 972 N N . ILE A 1 127 ? 6.481 -3.741 6.019 1.00 94.50 127 ILE A N 1
ATOM 973 C CA . ILE A 1 127 ? 6.400 -2.624 5.085 1.00 94.50 127 ILE A CA 1
ATOM 974 C C . ILE A 1 127 ? 6.742 -1.382 5.892 1.00 94.50 127 ILE A C 1
ATOM 976 O O . ILE A 1 127 ? 6.058 -1.067 6.859 1.00 94.50 127 ILE A O 1
ATOM 980 N N . SER A 1 128 ? 7.818 -0.694 5.509 1.00 93.94 128 SER A N 1
ATOM 981 C CA . SER A 1 128 ? 8.254 0.538 6.168 1.00 93.94 128 SER A CA 1
ATOM 982 C C . SER A 1 128 ? 7.111 1.545 6.218 1.00 93.94 128 SER A C 1
ATOM 984 O O . SER A 1 128 ? 6.436 1.759 5.205 1.00 93.94 128 SER A O 1
ATOM 986 N N . GLU A 1 129 ? 6.975 2.226 7.353 1.00 91.06 129 GLU A N 1
ATOM 987 C CA . GLU A 1 129 ? 6.020 3.318 7.561 1.00 91.06 129 GLU A CA 1
ATOM 988 C C . GLU A 1 129 ? 6.075 4.368 6.448 1.00 91.06 129 GLU A C 1
ATOM 990 O O . GLU A 1 129 ? 5.042 4.855 6.001 1.00 91.06 129 GLU A O 1
ATOM 995 N N . GLY A 1 130 ? 7.270 4.678 5.936 1.00 89.12 130 GLY A N 1
ATOM 996 C CA . GLY A 1 130 ? 7.450 5.673 4.878 1.00 89.12 130 GLY A CA 1
ATOM 997 C C . GLY A 1 130 ? 6.879 5.265 3.515 1.00 89.12 130 GLY A C 1
ATOM 998 O O . GLY A 1 130 ? 6.663 6.131 2.668 1.00 89.12 130 GLY A O 1
ATOM 999 N N . THR A 1 131 ? 6.610 3.975 3.281 1.00 90.69 131 THR A N 1
ATOM 1000 C CA . THR A 1 131 ? 6.286 3.438 1.944 1.00 90.69 131 THR A CA 1
ATOM 1001 C C . THR A 1 131 ? 5.039 4.087 1.342 1.00 90.69 131 THR A C 1
ATOM 1003 O O . THR A 1 131 ? 5.054 4.485 0.178 1.00 90.69 131 THR A O 1
ATOM 1006 N N . PHE A 1 132 ? 3.975 4.241 2.136 1.00 91.38 132 PHE A N 1
ATOM 1007 C CA . PHE A 1 132 ? 2.690 4.814 1.703 1.00 91.38 132 PHE A CA 1
ATOM 1008 C C . PHE A 1 132 ? 2.413 6.200 2.302 1.00 91.38 132 PHE A C 1
ATOM 1010 O O . PHE A 1 132 ? 1.270 6.654 2.341 1.00 91.38 132 PHE A O 1
ATOM 1017 N N . GLN A 1 133 ? 3.479 6.883 2.727 1.00 89.44 133 GLN A N 1
ATOM 1018 C CA . GLN A 1 133 ? 3.478 8.312 3.058 1.00 89.44 133 GLN A CA 1
ATOM 1019 C C . GLN A 1 133 ? 4.022 9.165 1.899 1.00 89.44 133 GLN A C 1
ATOM 1021 O O . GLN A 1 133 ? 3.996 10.394 1.951 1.00 89.44 133 GLN A O 1
ATOM 1026 N N . LEU A 1 134 ? 4.517 8.515 0.840 1.00 86.25 134 LEU A N 1
ATOM 1027 C CA . LEU A 1 134 ? 4.950 9.170 -0.386 1.00 86.25 134 LEU A CA 1
ATOM 1028 C C . LEU A 1 134 ? 3.774 9.826 -1.121 1.00 86.25 134 LEU A C 1
ATOM 1030 O O . LEU A 1 134 ? 2.647 9.330 -1.120 1.00 86.25 134 LEU A O 1
ATOM 1034 N N . PHE A 1 135 ? 4.068 10.907 -1.845 1.00 87.62 135 PHE A N 1
ATOM 1035 C CA . PHE A 1 135 ? 3.123 11.501 -2.784 1.00 87.62 135 PHE A CA 1
ATOM 1036 C C . PHE A 1 135 ? 3.017 10.632 -4.048 1.00 87.62 135 PHE A C 1
ATOM 1038 O O . PHE A 1 135 ? 3.914 10.651 -4.893 1.00 87.62 135 PHE A O 1
ATOM 1045 N N . LEU A 1 136 ? 1.922 9.870 -4.156 1.00 90.12 136 LEU A N 1
ATOM 1046 C CA . LEU A 1 136 ? 1.627 8.938 -5.254 1.00 90.12 136 LEU A CA 1
ATOM 1047 C C . LEU A 1 136 ? 0.381 9.390 -6.051 1.00 90.12 136 LEU A C 1
ATOM 1049 O O . LEU A 1 136 ? -0.665 8.744 -5.981 1.00 90.12 136 LEU A O 1
ATOM 1053 N N . PRO A 1 137 ? 0.445 10.503 -6.807 1.00 88.94 137 PRO A N 1
ATOM 1054 C CA . PRO A 1 137 ? -0.739 11.161 -7.383 1.00 88.94 137 PRO A CA 1
ATOM 1055 C C . PRO A 1 137 ? -1.495 10.304 -8.410 1.00 88.94 137 PRO A C 1
ATOM 1057 O O . PRO A 1 137 ? -2.706 10.450 -8.612 1.00 88.94 137 PRO A O 1
ATOM 1060 N N . ALA A 1 138 ? -0.778 9.405 -9.081 1.00 91.38 138 ALA A N 1
ATOM 1061 C CA . ALA A 1 138 ? -1.324 8.552 -10.125 1.00 91.38 138 ALA A CA 1
ATOM 1062 C C . ALA A 1 138 ? -1.853 7.209 -9.602 1.00 91.38 138 ALA A C 1
ATOM 1064 O O . ALA A 1 138 ? -2.524 6.511 -10.364 1.00 91.38 138 ALA A O 1
ATOM 1065 N N . LEU A 1 139 ? -1.598 6.847 -8.337 1.00 93.12 139 LEU A N 1
ATOM 1066 C CA . LEU A 1 139 ? -1.940 5.524 -7.819 1.00 93.12 139 LEU A CA 1
ATOM 1067 C C . LEU A 1 139 ? -3.461 5.344 -7.790 1.00 93.12 139 LEU A C 1
ATOM 1069 O O . LEU A 1 139 ? -4.203 6.242 -7.392 1.00 93.12 139 LEU A O 1
ATOM 1073 N N . ARG A 1 140 ? -3.926 4.188 -8.261 1.00 93.75 140 ARG A N 1
ATOM 1074 C CA . ARG A 1 140 ? -5.346 3.809 -8.321 1.00 93.75 140 ARG A CA 1
ATOM 1075 C C . ARG A 1 140 ? -5.596 2.421 -7.751 1.00 93.75 140 ARG A C 1
ATOM 1077 O O . ARG A 1 140 ? -6.640 2.199 -7.153 1.00 93.75 140 ARG A O 1
ATOM 1084 N N . PHE A 1 141 ? -4.646 1.504 -7.911 1.00 95.38 141 PHE A N 1
ATOM 1085 C CA . PHE A 1 141 ? -4.776 0.131 -7.437 1.00 95.38 141 PHE A CA 1
ATOM 1086 C C . PHE A 1 141 ? -3.561 -0.260 -6.608 1.00 95.38 141 PHE A C 1
ATOM 1088 O O . PHE A 1 141 ? -2.435 -0.257 -7.112 1.00 95.38 141 PHE A O 1
ATOM 1095 N N . LEU A 1 142 ? -3.805 -0.646 -5.361 1.00 95.94 142 LEU A N 1
ATOM 1096 C CA . LEU A 1 142 ? -2.812 -1.236 -4.479 1.00 95.94 142 LEU A CA 1
ATOM 1097 C C . LEU A 1 142 ? -3.256 -2.651 -4.125 1.00 95.94 142 LEU A C 1
ATOM 1099 O O . LEU A 1 142 ? -4.348 -2.841 -3.596 1.00 95.94 142 LEU A O 1
ATOM 1103 N N . ARG A 1 143 ? -2.414 -3.644 -4.411 1.00 97.44 143 ARG A N 1
ATOM 1104 C CA . ARG A 1 143 ? -2.642 -5.028 -3.996 1.00 97.44 143 ARG A CA 1
ATOM 1105 C C . ARG A 1 143 ? -1.405 -5.571 -3.305 1.00 97.44 143 ARG A C 1
ATOM 1107 O O . ARG A 1 143 ? -0.335 -5.586 -3.905 1.00 97.44 143 ARG A O 1
ATOM 1114 N N . ILE A 1 144 ? -1.573 -6.047 -2.080 1.00 96.62 144 ILE A N 1
ATOM 1115 C CA . ILE A 1 144 ? -0.557 -6.785 -1.333 1.00 96.62 144 ILE A CA 1
ATOM 1116 C C . ILE A 1 144 ? -1.247 -8.037 -0.811 1.00 96.62 144 ILE A C 1
ATOM 1118 O O . ILE A 1 144 ? -2.044 -7.939 0.113 1.00 96.62 144 ILE A O 1
ATOM 1122 N N . THR A 1 145 ? -1.017 -9.190 -1.434 1.00 97.31 145 THR A N 1
ATOM 1123 C CA . THR A 1 145 ? -1.763 -10.425 -1.129 1.00 97.31 145 THR A CA 1
ATOM 1124 C C . THR A 1 145 ? -0.842 -11.631 -1.047 1.00 97.31 145 THR A C 1
ATOM 1126 O O . THR A 1 145 ? 0.196 -11.678 -1.707 1.00 97.31 145 THR A O 1
ATOM 1129 N N . ASN A 1 146 ? -1.223 -12.651 -0.276 1.00 96.44 146 ASN A N 1
ATOM 1130 C CA . ASN A 1 146 ? -0.428 -13.875 -0.117 1.00 96.44 146 ASN A CA 1
ATOM 1131 C C . ASN A 1 146 ? 0.999 -13.575 0.382 1.00 96.44 146 ASN A C 1
ATOM 1133 O O . ASN A 1 146 ? 1.987 -14.079 -0.165 1.00 96.44 146 ASN A O 1
ATOM 1137 N N . THR A 1 147 ? 1.099 -12.728 1.407 1.00 96.06 147 THR A N 1
ATOM 1138 C CA . THR A 1 147 ? 2.358 -12.373 2.074 1.00 96.06 147 THR A CA 1
ATOM 1139 C C . THR A 1 147 ? 2.339 -12.791 3.547 1.00 96.06 147 THR A C 1
ATOM 1141 O O . THR A 1 147 ? 1.350 -13.336 4.044 1.00 96.06 147 THR A O 1
ATOM 1144 N N . ALA A 1 148 ? 3.443 -12.567 4.257 1.00 96.38 148 ALA A N 1
ATOM 1145 C CA . ALA A 1 148 ? 3.528 -12.756 5.703 1.00 96.38 148 ALA A CA 1
ATOM 1146 C C . ALA A 1 148 ? 3.391 -11.439 6.484 1.00 96.38 148 ALA A C 1
ATOM 1148 O O . ALA A 1 148 ? 3.750 -11.401 7.656 1.00 96.38 148 ALA A O 1
ATOM 1149 N N . VAL A 1 149 ? 2.877 -10.377 5.852 1.00 97.00 149 VAL A N 1
ATOM 1150 C CA . VAL A 1 149 ? 2.639 -9.089 6.510 1.00 97.00 149 VAL A CA 1
ATOM 1151 C C . VAL A 1 149 ? 1.613 -9.261 7.621 1.00 97.00 149 VAL A C 1
ATOM 1153 O O . VAL A 1 149 ? 0.482 -9.684 7.367 1.00 97.00 149 VAL A O 1
ATOM 1156 N N . ASP A 1 150 ? 2.019 -8.932 8.841 1.00 96.00 150 ASP A N 1
ATOM 1157 C CA . ASP A 1 150 ? 1.214 -9.036 10.056 1.00 96.00 150 ASP A CA 1
ATOM 1158 C C . ASP A 1 150 ? 0.954 -7.686 10.740 1.00 96.00 150 ASP A C 1
ATOM 1160 O O . ASP A 1 150 ? -0.015 -7.565 11.494 1.00 96.00 150 ASP A O 1
ATOM 1164 N N . GLN A 1 151 ? 1.761 -6.675 10.413 1.00 95.81 151 GLN A N 1
ATOM 1165 C CA . GLN A 1 151 ? 1.623 -5.286 10.844 1.00 95.81 151 GLN A CA 1
ATOM 1166 C C . GLN A 1 151 ? 1.449 -4.360 9.637 1.00 95.81 151 GLN A C 1
ATOM 1168 O O . GLN A 1 151 ? 2.133 -4.501 8.620 1.00 95.81 151 GLN A O 1
ATOM 1173 N N . LEU A 1 152 ? 0.520 -3.409 9.744 1.00 96.44 152 LEU A N 1
ATOM 1174 C CA . LEU A 1 152 ? 0.226 -2.456 8.676 1.00 96.44 152 LEU A CA 1
ATOM 1175 C C . LEU A 1 152 ? 0.998 -1.145 8.869 1.00 96.44 152 LEU A C 1
ATOM 1177 O O . LEU A 1 152 ? 0.953 -0.592 9.965 1.00 96.44 152 LEU A O 1
ATOM 1181 N N . PRO A 1 153 ? 1.619 -0.590 7.811 1.00 95.31 153 PRO A N 1
ATOM 1182 C CA . PRO A 1 153 ? 2.097 0.787 7.840 1.00 95.31 153 PRO A CA 1
ATOM 1183 C C . PRO A 1 153 ? 0.915 1.761 7.786 1.00 95.31 153 PRO A C 1
ATOM 1185 O O . PRO A 1 153 ? -0.207 1.394 7.417 1.00 95.31 153 PRO A O 1
ATOM 1188 N N . LYS A 1 154 ? 1.173 3.045 8.042 1.00 93.94 154 LYS A N 1
ATOM 1189 C CA . LYS A 1 154 ? 0.184 4.096 7.776 1.00 93.94 154 LYS A CA 1
ATOM 1190 C C . LYS A 1 154 ? 0.020 4.360 6.280 1.00 93.94 154 LYS A C 1
ATOM 1192 O O . LYS A 1 154 ? 0.964 4.716 5.575 1.00 93.94 154 LYS A O 1
ATOM 1197 N N . PHE A 1 155 ? -1.216 4.274 5.807 1.00 93.25 155 PHE A N 1
ATOM 1198 C CA . PHE A 1 155 ? -1.631 4.634 4.457 1.00 93.25 155 PHE A CA 1
ATOM 1199 C C . PHE A 1 155 ? -2.127 6.082 4.441 1.00 93.25 155 PHE A C 1
ATOM 1201 O O . PHE A 1 155 ? -3.316 6.343 4.630 1.00 93.25 155 PHE A O 1
ATOM 1208 N N . LEU A 1 156 ? -1.221 7.033 4.192 1.00 89.50 156 LEU A N 1
ATOM 1209 C CA . LEU A 1 156 ? -1.523 8.473 4.154 1.00 89.50 156 LEU A CA 1
ATOM 1210 C C . LEU A 1 156 ? -1.805 8.973 2.724 1.00 89.50 156 LEU A C 1
ATOM 1212 O O . LEU A 1 156 ? -1.363 10.045 2.308 1.00 89.50 156 LEU A O 1
ATOM 1216 N N . LEU A 1 157 ? -2.550 8.176 1.954 1.00 84.69 157 LEU A N 1
ATOM 1217 C CA . LEU A 1 157 ? -2.768 8.382 0.516 1.00 84.69 157 LEU A CA 1
ATOM 1218 C C . LEU A 1 157 ? -3.961 9.304 0.194 1.00 84.69 157 LEU A C 1
ATOM 1220 O O . LEU A 1 157 ? -4.137 9.710 -0.954 1.00 84.69 157 LEU A O 1
ATOM 1224 N N . GLY A 1 158 ? -4.770 9.680 1.187 1.00 65.50 158 GLY A N 1
ATOM 1225 C CA . GLY A 1 158 ? -5.960 10.531 1.035 1.00 65.50 158 GLY A CA 1
ATOM 1226 C C . GLY A 1 158 ? -5.669 12.005 0.729 1.00 65.50 158 GLY A C 1
ATOM 1227 O O . GLY A 1 158 ? -6.592 12.749 0.393 1.00 65.50 158 GLY A O 1
ATOM 1228 N N . SER A 1 159 ? -4.400 12.416 0.824 1.00 61.22 159 SER A N 1
ATOM 1229 C CA . SER A 1 159 ? -3.907 13.732 0.397 1.00 61.22 159 SER A CA 1
ATOM 1230 C C . SER A 1 159 ? -3.606 13.809 -1.105 1.00 61.22 159 SER A C 1
ATOM 1232 O O . SER A 1 159 ? -3.428 14.906 -1.635 1.00 61.22 159 SER A O 1
ATOM 1234 N N . SER A 1 160 ? -3.553 12.668 -1.803 1.00 61.91 160 SER A N 1
ATOM 1235 C CA . SER A 1 160 ? -3.401 12.658 -3.256 1.00 61.91 160 SER A CA 1
ATOM 1236 C C . SER A 1 160 ? -4.682 13.182 -3.918 1.00 61.91 160 SER A C 1
ATOM 1238 O O . SER A 1 160 ? -5.790 12.928 -3.450 1.00 61.91 160 SER A O 1
ATOM 1240 N N . GLU A 1 161 ? -4.549 13.947 -5.005 1.00 65.06 161 GLU A N 1
ATOM 1241 C CA . GLU A 1 161 ? -5.701 14.525 -5.720 1.00 65.06 161 GLU A CA 1
ATOM 1242 C C . GLU A 1 161 ? -6.643 13.458 -6.322 1.00 65.06 161 GLU A C 1
ATOM 1244 O O . GLU A 1 161 ? -7.735 13.783 -6.783 1.00 65.06 161 GLU A O 1
ATOM 1249 N N . GLY A 1 162 ? -6.234 12.184 -6.328 1.00 67.25 162 GLY A N 1
ATOM 1250 C CA . GLY A 1 162 ? -6.990 11.064 -6.878 1.00 67.25 162 GLY A CA 1
ATOM 1251 C C . GLY A 1 162 ? -7.652 10.185 -5.816 1.00 67.25 162 GLY A C 1
ATOM 1252 O O . GLY A 1 162 ? -7.135 9.992 -4.721 1.00 67.25 162 GLY A O 1
ATOM 1253 N N . ILE A 1 163 ? -8.791 9.600 -6.182 1.00 78.38 163 ILE A N 1
ATOM 1254 C CA . ILE A 1 163 ? -9.430 8.508 -5.438 1.00 78.38 163 ILE A CA 1
ATOM 1255 C C . ILE A 1 163 ? -8.721 7.201 -5.820 1.00 78.38 163 ILE A C 1
ATOM 1257 O O . ILE A 1 163 ? -8.493 6.941 -7.005 1.00 78.38 163 ILE A O 1
ATOM 1261 N N . LEU A 1 164 ? -8.364 6.383 -4.829 1.00 90.19 164 LEU A N 1
ATOM 1262 C CA . LEU A 1 164 ? -7.902 5.013 -5.047 1.00 90.19 164 LEU A CA 1
ATOM 1263 C C . LEU A 1 164 ? -9.106 4.141 -5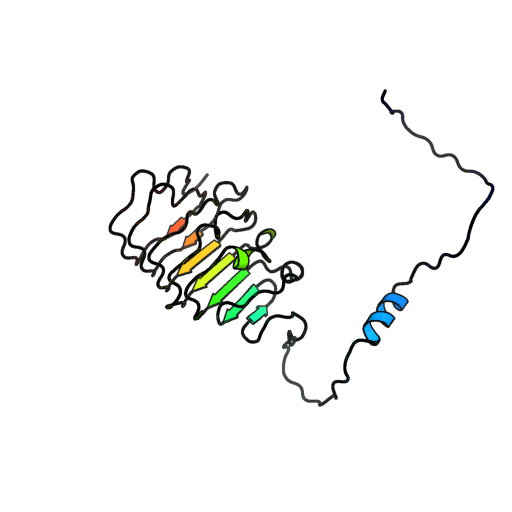.402 1.00 90.19 164 LEU A C 1
ATOM 1265 O O . LEU A 1 164 ? -10.070 4.083 -4.657 1.00 90.19 164 LEU A O 1
ATOM 1269 N N . ASN A 1 165 ? -9.070 3.398 -6.495 1.00 92.69 165 ASN A N 1
ATOM 1270 C CA . ASN A 1 165 ? -10.164 2.480 -6.795 1.00 92.69 165 ASN A CA 1
ATOM 1271 C C . ASN A 1 165 ? -10.192 1.325 -5.789 1.00 92.69 165 ASN A C 1
ATOM 1273 O O . ASN A 1 165 ? -11.213 1.078 -5.160 1.00 92.69 165 ASN A O 1
ATOM 1277 N N . THR A 1 166 ? -9.051 0.671 -5.570 1.00 94.38 166 THR A N 1
ATOM 1278 C CA . THR A 1 166 ? -8.999 -0.505 -4.697 1.00 94.38 166 THR A CA 1
ATOM 1279 C C . THR A 1 166 ? -7.709 -0.548 -3.894 1.00 94.38 166 THR A C 1
ATOM 1281 O O . THR A 1 166 ? -6.610 -0.435 -4.451 1.00 94.38 166 THR A O 1
ATOM 1284 N N . ILE A 1 167 ? -7.851 -0.816 -2.599 1.00 96.19 167 ILE A N 1
ATOM 1285 C CA . ILE A 1 167 ? -6.789 -1.300 -1.720 1.00 96.19 167 ILE A CA 1
ATOM 1286 C C . ILE A 1 167 ? -7.138 -2.740 -1.335 1.00 96.19 167 ILE A C 1
ATOM 1288 O O . ILE A 1 167 ? -8.067 -2.976 -0.568 1.00 96.19 167 ILE A O 1
ATOM 1292 N N . ASN A 1 168 ? -6.406 -3.716 -1.869 1.00 97.88 168 ASN A N 1
ATOM 1293 C CA . ASN A 1 168 ? -6.588 -5.128 -1.544 1.00 97.88 168 ASN A CA 1
ATOM 1294 C C . ASN A 1 168 ? -5.413 -5.639 -0.700 1.00 97.88 168 ASN A C 1
ATOM 1296 O O . ASN A 1 168 ? -4.273 -5.678 -1.165 1.00 97.88 168 ASN A O 1
ATOM 1300 N N . LEU A 1 169 ? -5.723 -6.033 0.533 1.00 98.00 169 LEU A N 1
ATOM 1301 C CA . LEU A 1 169 ? -4.813 -6.574 1.540 1.00 98.00 169 LEU A CA 1
ATOM 1302 C C . LEU A 1 169 ? -5.253 -7.978 1.988 1.00 98.00 169 LEU A C 1
ATOM 1304 O O . LEU A 1 169 ? -5.002 -8.383 3.127 1.00 98.00 169 LEU A O 1
ATOM 1308 N N . GLU A 1 170 ? -5.950 -8.713 1.122 1.00 97.94 170 GLU A N 1
ATOM 1309 C CA . GLU A 1 170 ? -6.459 -10.044 1.435 1.00 97.94 170 GLU A CA 1
ATOM 1310 C C . GLU A 1 170 ? -5.351 -11.101 1.515 1.00 97.94 170 GLU A C 1
ATOM 1312 O O . GLU A 1 170 ? -4.288 -10.975 0.906 1.00 97.94 170 GLU A O 1
ATOM 1317 N N . TYR A 1 171 ? -5.620 -12.194 2.232 1.00 97.88 171 TYR A N 1
ATOM 1318 C CA . TYR A 1 171 ? -4.702 -13.337 2.342 1.00 97.88 171 TYR A CA 1
ATOM 1319 C C . TYR A 1 171 ? -3.316 -12.967 2.899 1.00 97.88 171 TYR A C 1
ATOM 1321 O O . TYR A 1 171 ? -2.298 -13.478 2.425 1.00 97.88 171 TYR A O 1
ATOM 1329 N N . ASN A 1 172 ? -3.267 -12.092 3.904 1.00 98.06 172 ASN A N 1
ATOM 1330 C CA . ASN A 1 172 ? -2.054 -11.809 4.676 1.00 98.06 172 ASN A CA 1
ATOM 1331 C C . ASN A 1 172 ? -2.206 -12.328 6.118 1.00 98.06 172 ASN A C 1
ATOM 1333 O O . ASN A 1 172 ? -3.001 -13.230 6.396 1.00 98.06 172 ASN A O 1
ATOM 1337 N N . GLN A 1 173 ? -1.399 -11.815 7.046 1.00 98.00 173 GLN A N 1
ATOM 1338 C CA . GLN A 1 173 ? -1.375 -12.236 8.448 1.00 98.00 173 GLN A CA 1
ATOM 1339 C C . GLN A 1 173 ? -1.711 -11.087 9.401 1.00 98.00 173 GLN A C 1
ATOM 1341 O O . GLN A 1 173 ? -1.373 -11.175 10.576 1.00 98.00 173 GLN A O 1
ATOM 1346 N N . ILE A 1 174 ? -2.376 -10.033 8.913 1.00 98.19 174 ILE A N 1
ATOM 1347 C CA . ILE A 1 174 ? -2.650 -8.806 9.672 1.00 98.19 174 ILE A CA 1
ATOM 1348 C C . ILE A 1 174 ? -3.435 -9.151 10.937 1.00 98.19 174 ILE A C 1
ATOM 1350 O O . ILE A 1 174 ? -4.474 -9.808 10.841 1.00 98.19 174 ILE A O 1
ATOM 1354 N N . GLN A 1 175 ? -2.938 -8.725 12.099 1.00 97.88 175 GLN A N 1
ATOM 1355 C CA . GLN A 1 175 ? -3.535 -9.039 13.407 1.00 97.88 175 GLN A CA 1
ATOM 1356 C C . GLN A 1 175 ? -4.312 -7.865 14.005 1.00 97.88 175 GLN A C 1
ATOM 1358 O O . GLN A 1 175 ? -5.325 -8.057 14.680 1.00 97.88 175 GLN A O 1
ATOM 1363 N N . GLU A 1 176 ? -3.862 -6.647 13.730 1.00 97.56 176 GLU A N 1
ATOM 1364 C CA . GLU A 1 176 ? -4.412 -5.431 14.308 1.00 97.56 176 GLU A CA 1
ATOM 1365 C C . GLU A 1 176 ? -4.463 -4.313 13.268 1.00 97.56 176 GLU A C 1
ATOM 1367 O O . GLU A 1 176 ? -3.627 -4.240 12.365 1.00 97.56 176 GLU A O 1
ATOM 1372 N N . ILE A 1 177 ? -5.476 -3.456 13.389 1.00 98.12 177 ILE A N 1
ATOM 1373 C CA . ILE A 1 177 ? -5.553 -2.193 12.659 1.00 98.12 177 ILE A CA 1
ATOM 1374 C C . ILE A 1 177 ? -5.518 -1.069 13.690 1.00 98.12 177 ILE A C 1
ATOM 1376 O O . ILE A 1 177 ? -6.510 -0.804 14.376 1.00 98.12 177 ILE A O 1
ATOM 1380 N N . GLU A 1 178 ? -4.356 -0.436 13.809 1.00 97.69 178 GLU A N 1
ATOM 1381 C CA . GLU A 1 178 ? -4.107 0.632 14.768 1.00 97.69 178 GLU A CA 1
ATOM 1382 C C . GLU A 1 178 ? -4.805 1.948 14.387 1.00 97.69 178 GLU A C 1
ATOM 1384 O O . GLU A 1 178 ? -5.314 2.144 13.283 1.00 97.69 178 GLU A O 1
ATOM 1389 N N . SER A 1 179 ? -4.814 2.900 15.322 1.00 96.50 179 SER A N 1
ATOM 1390 C CA . SER A 1 179 ? -5.372 4.233 15.096 1.00 96.50 179 SER A CA 1
ATOM 1391 C C . SER A 1 179 ? -4.608 4.970 13.997 1.00 96.50 179 SER A C 1
ATOM 1393 O O . SER A 1 179 ? -3.385 5.109 14.053 1.00 96.50 179 SER A O 1
ATOM 1395 N N . GLY A 1 180 ? -5.338 5.516 13.026 1.00 93.31 180 GLY A N 1
ATOM 1396 C CA . GLY A 1 180 ? -4.766 6.264 11.913 1.00 93.31 180 GLY A CA 1
ATOM 1397 C C . GLY A 1 180 ? -3.993 5.409 10.908 1.00 93.31 180 GLY A C 1
ATOM 1398 O O . GLY A 1 180 ? -3.241 5.982 10.119 1.00 93.31 180 GLY A O 1
ATOM 1399 N N . THR A 1 181 ? -4.157 4.078 10.913 1.00 95.94 181 THR A N 1
ATOM 1400 C CA . THR A 1 181 ? -3.596 3.206 9.869 1.00 95.94 181 THR A CA 1
ATOM 1401 C C . THR A 1 181 ? -4.084 3.628 8.487 1.00 95.94 181 THR A C 1
ATOM 1403 O O . THR A 1 181 ? -3.290 3.665 7.553 1.00 95.94 181 THR A O 1
ATOM 1406 N N . PHE A 1 182 ? -5.357 4.002 8.342 1.00 95.19 182 PHE A N 1
ATOM 1407 C CA . PHE A 1 182 ? -5.918 4.430 7.065 1.00 95.19 182 PHE A CA 1
ATOM 1408 C C . PHE A 1 182 ? -6.353 5.894 7.098 1.00 95.19 182 PHE A C 1
ATOM 1410 O O . PHE A 1 182 ? -7.265 6.270 7.833 1.00 95.19 182 PHE A O 1
ATOM 1417 N N . GLN A 1 183 ? -5.752 6.693 6.217 1.00 93.56 183 GLN A N 1
ATOM 1418 C CA . GLN A 1 183 ? -6.216 8.025 5.827 1.00 93.56 183 GLN A CA 1
ATOM 1419 C C . GLN A 1 183 ? -6.295 8.067 4.300 1.00 93.56 183 GLN A C 1
ATOM 1421 O O . GLN A 1 183 ? -5.409 8.602 3.632 1.00 93.56 183 GLN A O 1
ATOM 1426 N N . VAL A 1 184 ? -7.312 7.417 3.730 1.00 91.81 184 VAL A N 1
ATOM 1427 C CA . VAL A 1 184 ? -7.422 7.152 2.286 1.00 91.81 184 VAL A CA 1
ATOM 1428 C C . VAL A 1 184 ? -8.791 7.535 1.735 1.00 91.81 184 VAL A C 1
ATOM 1430 O O . VAL A 1 184 ? -9.795 7.472 2.433 1.00 91.81 184 VAL A O 1
ATOM 1433 N N . LYS A 1 185 ? -8.854 7.887 0.450 1.00 91.75 185 LYS A N 1
ATOM 1434 C CA . LYS A 1 185 ? -10.117 7.992 -0.294 1.00 91.75 185 LYS A CA 1
ATOM 1435 C C . LYS A 1 185 ? -10.165 6.831 -1.268 1.00 91.75 185 LYS A C 1
ATOM 1437 O O . LYS A 1 185 ? -9.342 6.814 -2.185 1.00 91.75 185 LYS A O 1
ATOM 1442 N N . THR A 1 186 ? -11.046 5.855 -1.051 1.00 91.56 186 THR A N 1
ATOM 1443 C CA . THR A 1 186 ? -11.095 4.671 -1.911 1.00 91.56 186 THR A CA 1
ATOM 1444 C C . THR A 1 186 ? -12.493 4.125 -2.172 1.00 91.56 186 THR A C 1
ATOM 1446 O O . THR A 1 186 ? -13.353 4.228 -1.309 1.00 91.56 186 THR A O 1
ATOM 1449 N N . ASP A 1 187 ? -12.736 3.526 -3.341 1.00 92.00 187 ASP A N 1
ATOM 1450 C CA . ASP A 1 187 ? -14.015 2.844 -3.591 1.00 92.00 187 ASP A CA 1
ATOM 1451 C C . ASP A 1 187 ? -14.108 1.543 -2.779 1.00 92.00 187 ASP A C 1
ATOM 1453 O O . ASP A 1 187 ? -15.179 1.189 -2.287 1.00 92.00 187 ASP A O 1
ATOM 1457 N N . GLU A 1 188 ? -12.978 0.848 -2.608 1.00 93.25 188 GLU A N 1
ATOM 1458 C CA . GLU A 1 188 ? -12.947 -0.494 -2.039 1.00 93.25 188 GLU A CA 1
ATOM 1459 C C . GLU A 1 188 ? -11.688 -0.750 -1.192 1.00 93.25 188 GLU A C 1
ATOM 1461 O O . GLU A 1 188 ? -10.554 -0.598 -1.655 1.00 93.25 188 GLU A O 1
ATOM 1466 N N . LEU A 1 189 ? -11.891 -1.205 0.049 1.00 95.56 189 LEU A N 1
ATOM 1467 C CA . LEU A 1 189 ? -10.844 -1.713 0.939 1.00 95.56 189 LEU A CA 1
ATOM 1468 C C . LEU A 1 189 ? -11.144 -3.174 1.295 1.00 95.56 189 LEU A C 1
ATOM 1470 O O . LEU A 1 189 ? -12.136 -3.463 1.963 1.00 95.56 189 LEU A O 1
ATOM 1474 N N . LEU A 1 190 ? -10.272 -4.091 0.873 1.00 97.44 190 LEU A N 1
ATOM 1475 C CA . LEU A 1 190 ? -10.429 -5.533 1.075 1.00 97.44 190 LEU A CA 1
ATOM 1476 C C . LEU A 1 190 ? -9.406 -6.045 2.092 1.00 97.44 190 LEU A C 1
ATOM 1478 O O . LEU A 1 190 ? -8.201 -5.945 1.874 1.00 97.44 190 LEU A O 1
ATOM 1482 N N . LEU A 1 191 ? -9.898 -6.609 3.197 1.00 97.69 191 LEU A N 1
ATOM 1483 C CA . LEU A 1 191 ? -9.102 -7.119 4.328 1.00 97.69 191 LEU A CA 1
ATOM 1484 C C . LEU A 1 191 ? -9.422 -8.591 4.659 1.00 97.69 191 LEU A C 1
ATOM 1486 O O . LEU A 1 191 ? -9.013 -9.101 5.704 1.00 97.69 191 LEU A O 1
ATOM 1490 N N . GLY A 1 192 ? -10.163 -9.279 3.787 1.00 97.50 192 GLY A N 1
ATOM 1491 C CA . GLY A 1 192 ? -10.541 -10.682 3.947 1.00 97.50 192 GLY A CA 1
ATOM 1492 C C . GLY A 1 192 ? -9.341 -11.619 4.124 1.00 97.50 192 GLY A C 1
ATOM 1493 O O . GLY A 1 192 ? -8.228 -11.333 3.694 1.00 97.50 192 GLY A O 1
ATOM 1494 N N . HIS A 1 193 ? -9.561 -12.768 4.765 1.00 98.25 193 HIS A N 1
ATOM 1495 C CA . HIS A 1 193 ? -8.524 -13.791 4.954 1.00 98.25 193 HIS A CA 1
ATOM 1496 C C . HIS A 1 193 ? -7.244 -13.290 5.661 1.00 98.25 193 HIS A C 1
ATOM 1498 O O . HIS A 1 193 ? -6.137 -13.677 5.298 1.00 98.25 193 HIS A O 1
ATOM 1504 N N . ASN A 1 194 ? -7.412 -12.455 6.688 1.00 98.56 194 ASN A N 1
ATOM 1505 C CA . ASN A 1 194 ? -6.364 -12.057 7.635 1.00 98.56 194 ASN A CA 1
ATOM 1506 C C . ASN A 1 194 ? -6.581 -12.705 9.016 1.00 98.56 194 ASN A C 1
ATOM 1508 O O . ASN A 1 194 ? -7.413 -13.600 9.170 1.00 98.56 194 ASN A O 1
ATOM 1512 N N . ARG A 1 195 ? -5.831 -12.261 10.032 1.00 98.06 195 ARG A N 1
ATOM 1513 C CA . ARG A 1 195 ? -5.932 -12.705 11.434 1.00 98.06 195 ARG A CA 1
ATOM 1514 C C . ARG A 1 195 ? -6.380 -11.570 12.359 1.00 98.06 195 ARG A C 1
ATOM 1516 O O . ARG A 1 195 ? -5.973 -11.533 13.514 1.00 98.06 195 ARG A O 1
ATOM 1523 N N . ILE A 1 196 ? -7.182 -10.640 11.840 1.00 98.25 196 ILE A N 1
ATOM 1524 C CA . ILE A 1 196 ? -7.540 -9.406 12.544 1.00 98.25 196 ILE A CA 1
ATOM 1525 C C . ILE A 1 196 ? -8.359 -9.753 13.790 1.00 98.25 196 ILE A C 1
ATOM 1527 O O . ILE A 1 196 ? -9.471 -10.270 13.683 1.00 98.25 196 ILE A O 1
ATOM 1531 N N . THR A 1 197 ? -7.811 -9.452 14.964 1.00 97.88 197 THR A N 1
ATOM 1532 C CA . THR A 1 197 ? -8.472 -9.621 16.268 1.00 97.88 197 THR A CA 1
ATOM 1533 C C . THR A 1 197 ? -8.827 -8.292 16.927 1.00 97.88 197 THR A C 1
ATOM 1535 O O . THR A 1 197 ? -9.644 -8.275 17.844 1.00 97.88 197 THR A O 1
ATOM 1538 N N . SER A 1 198 ? -8.227 -7.186 16.474 1.00 97.88 198 SER A N 1
ATOM 1539 C CA . SER A 1 198 ? -8.409 -5.845 17.038 1.00 97.88 198 SER A CA 1
ATOM 1540 C C . SER A 1 198 ? -8.458 -4.787 15.933 1.00 97.88 198 SER A C 1
ATOM 1542 O O . SER A 1 198 ? -7.708 -4.851 14.958 1.00 97.88 198 SER A O 1
ATOM 1544 N N . VAL A 1 199 ? -9.352 -3.810 16.093 1.00 98.25 199 VAL A N 1
ATOM 1545 C CA . VAL A 1 199 ? -9.446 -2.607 15.258 1.00 98.25 199 VAL A CA 1
ATOM 1546 C C . VAL A 1 199 ? -9.654 -1.423 16.193 1.00 98.25 199 VAL A C 1
ATOM 1548 O O . VAL A 1 199 ? -10.644 -1.370 16.926 1.00 98.25 199 VAL A O 1
ATOM 1551 N N . HIS A 1 200 ? -8.723 -0.474 16.187 1.00 98.00 200 HIS A N 1
ATOM 1552 C CA . HIS A 1 200 ? -8.802 0.709 17.035 1.00 98.00 200 HIS A CA 1
ATOM 1553 C C . HIS A 1 200 ? -9.909 1.668 16.573 1.00 98.00 200 HIS A C 1
ATOM 1555 O O . HIS A 1 200 ? -10.205 1.781 15.384 1.00 98.00 200 HIS A O 1
ATOM 1561 N N . ALA A 1 201 ? -10.481 2.429 17.513 1.00 96.19 201 ALA A N 1
ATOM 1562 C CA . ALA A 1 201 ? -11.608 3.333 17.250 1.00 96.19 201 ALA A CA 1
ATOM 1563 C C . ALA A 1 201 ? -11.341 4.348 16.120 1.00 96.19 201 ALA A C 1
ATOM 1565 O O . ALA A 1 201 ? -12.242 4.657 15.344 1.00 96.19 201 ALA A O 1
ATOM 1566 N N . ASN A 1 202 ? -10.095 4.814 15.992 1.00 96.69 202 ASN A N 1
ATOM 1567 C CA . ASN A 1 202 ? -9.693 5.810 14.998 1.00 96.69 202 ASN A CA 1
ATOM 1568 C C . ASN A 1 202 ? -8.902 5.190 13.837 1.00 96.69 202 ASN A C 1
ATOM 1570 O O . ASN A 1 202 ? -8.148 5.886 13.160 1.00 96.69 202 ASN A O 1
ATOM 1574 N N . ALA A 1 203 ? -9.032 3.883 13.601 1.00 96.56 203 ALA A N 1
ATOM 1575 C CA . ALA A 1 203 ? -8.280 3.179 12.561 1.00 96.56 203 ALA A CA 1
ATOM 1576 C C . ALA A 1 203 ? -8.463 3.760 11.151 1.00 96.56 203 ALA A C 1
ATOM 1578 O O . ALA A 1 203 ? -7.534 3.750 10.344 1.00 96.56 203 ALA A O 1
ATOM 1579 N N . PHE A 1 204 ? -9.648 4.312 10.888 1.00 95.56 204 PHE A N 1
ATOM 1580 C CA . PHE A 1 204 ? -10.058 4.859 9.594 1.00 95.56 204 PHE A CA 1
ATOM 1581 C C . PHE A 1 204 ? -10.349 6.366 9.649 1.00 95.56 204 PHE A C 1
ATOM 1583 O O . PHE A 1 204 ? -11.046 6.898 8.784 1.00 95.56 204 PHE A O 1
ATOM 1590 N N . GLU A 1 205 ? -9.868 7.063 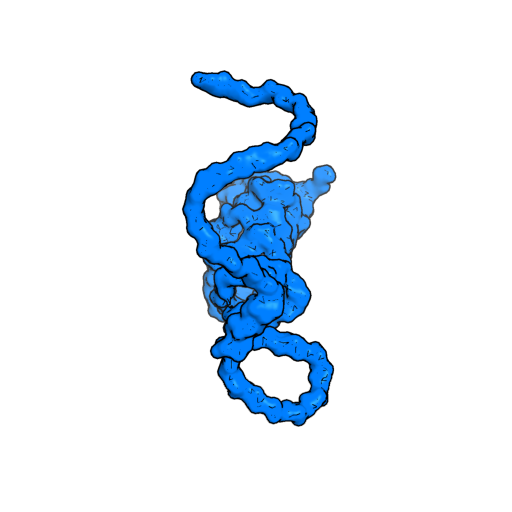10.680 1.00 93.25 205 GLU A N 1
ATOM 1591 C CA . GLU A 1 205 ? -10.065 8.507 10.814 1.00 93.25 205 GLU A CA 1
ATOM 1592 C C . GLU A 1 205 ? -9.492 9.247 9.594 1.00 93.25 205 GLU A C 1
ATOM 1594 O O . GLU A 1 205 ? -8.351 9.030 9.206 1.00 93.25 205 GLU A O 1
ATOM 1599 N N . GLY A 1 206 ? -10.292 10.110 8.961 1.00 90.19 206 GLY A N 1
ATOM 1600 C CA . GLY A 1 206 ? -9.895 10.816 7.737 1.00 90.19 206 GLY A CA 1
ATOM 1601 C C . GLY A 1 206 ? -10.009 9.994 6.446 1.00 90.19 206 GLY A C 1
ATOM 1602 O O . GLY A 1 206 ? -9.646 10.502 5.384 1.00 90.19 206 GLY A O 1
ATOM 1603 N N . SER A 1 207 ? -10.528 8.761 6.509 1.00 92.56 207 SER A N 1
ATOM 1604 C CA . SER A 1 207 ? -10.818 7.954 5.321 1.00 92.56 207 SER A CA 1
ATOM 1605 C C . SER A 1 207 ? -12.235 8.165 4.776 1.00 92.56 207 SER A C 1
ATOM 1607 O O . SER A 1 207 ? -13.162 8.513 5.506 1.00 92.56 207 SER A O 1
ATOM 1609 N N . SER A 1 208 ? -12.411 7.927 3.478 1.00 90.38 208 SER A N 1
ATOM 1610 C CA . SER A 1 208 ? -13.701 7.920 2.782 1.00 90.38 208 SER A CA 1
ATOM 1611 C C . SER A 1 208 ? -13.788 6.672 1.904 1.00 90.38 208 SER A C 1
ATOM 1613 O O . SER A 1 208 ? -12.850 6.391 1.154 1.00 90.38 208 SER A O 1
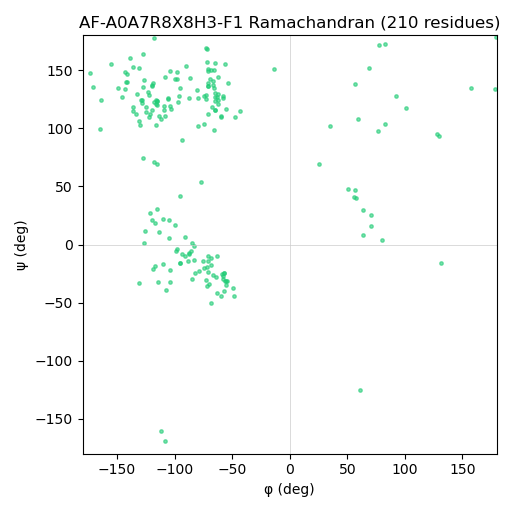ATOM 1615 N N . PHE A 1 209 ? -14.895 5.932 2.033 1.00 87.44 209 PHE A N 1
ATOM 1616 C CA . PHE A 1 209 ? -15.154 4.678 1.324 1.00 87.44 209 PHE A CA 1
ATOM 1617 C C . PHE A 1 209 ? -16.441 4.776 0.500 1.00 87.44 209 PHE A C 1
ATOM 1619 O O . PHE A 1 209 ? -17.487 5.108 1.060 1.00 87.44 209 PHE A O 1
ATOM 1626 N N . GLY A 1 210 ? -16.386 4.436 -0.787 1.00 76.81 210 GLY A N 1
ATOM 1627 C CA . GLY A 1 210 ? -17.569 4.384 -1.653 1.00 76.81 210 GLY A CA 1
ATOM 1628 C C . GLY A 1 210 ? -18.090 5.743 -2.153 1.00 76.81 210 GLY A C 1
ATOM 1629 O O . GLY A 1 210 ? -17.611 6.807 -1.768 1.00 76.81 210 GLY A O 1
ATOM 1630 N N . THR A 1 211 ? -19.051 5.658 -3.077 1.00 55.66 211 THR A N 1
ATOM 1631 C CA . THR A 1 211 ? -19.342 6.596 -4.179 1.00 55.66 211 THR A CA 1
ATOM 1632 C C . THR A 1 211 ? -19.581 8.052 -3.748 1.00 55.66 211 THR A C 1
ATOM 1634 O O . THR A 1 211 ? -20.561 8.343 -3.061 1.00 55.66 211 THR A O 1
ATOM 1637 N N . LEU A 1 212 ? -18.707 8.960 -4.202 1.00 47.31 212 LEU A N 1
ATOM 1638 C CA . LEU A 1 212 ? -18.992 10.400 -4.311 1.00 47.31 212 LEU A CA 1
ATOM 1639 C C . LEU A 1 212 ? -19.976 10.681 -5.453 1.00 47.31 212 LEU A C 1
ATOM 1641 O O . LEU A 1 212 ? -19.856 10.010 -6.505 1.00 47.31 212 LEU A O 1
#

Sequence (212 aa):
MRGAALSDMRLRSHSVLDGAVYGQTMNEQMMLMIFLWFLPNAKASTNQTSSQLEVEDSGLRNGCTVTGSQLQCQGMVQLPANLSLLGITDWVMEGTMETAVTEKLLDPVKITIKKLYIHHAPRLQNISEGTFQLFLPALRFLRITNTAVDQLPKFLLGSSEGILNTINLEYNQIQEIESGTFQVKTDELLLGHNRITSVHANAFEGSSFGTL

Nearest PDB structures (foldseek):
  7t9i-assembly1_R  TM=8.072E-01  e=2.675E-04  Homo sapiens
  7utz-assembly1_R  TM=7.582E-01  e=1.412E-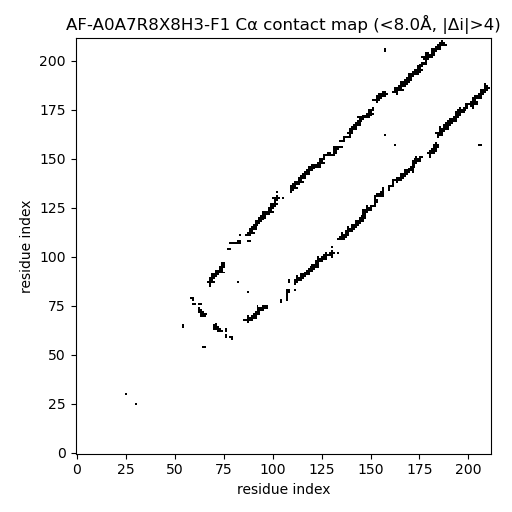04  Homo sapiens
  4ufr-assembly1_A  TM=5.154E-01  e=4.429E-02  Homo sapiens
  4z62-assembly1_A  TM=5.721E-01  e=3.926E-01  Daucus carota
  4z5w-assembly2_B  TM=4.943E-01  e=2.853E-01  Daucus carota

Organism: NCBI:txid69355

Foldseek 3Di:
DDDDDDDDDDDDDDDDDDDDDDDDDDDPVNVVVVVVPPDDDDDDDDDDDDDDPPPPPLPWPPAWDDDQLEIEGAAQTQHDLCVVVSLRAAYAYEPHPDQEAELSSCNSPQARHAYDEYPNAANHAYYDLVNQVGARQNHAYAYHAQYAHQDAHANQHQPHPDAHAEHHPAHYAHAEQDARSDQHHYQYYHHYHYNHPYYDPRSHPNYHYRDD

Mean predicted aligned error: 14.61 Å

Solvent-accessible surface area (backbone atoms only — not comparable to full-atom values): 12318 Å² total; per-residue (Å²): 132,89,85,89,90,86,83,86,85,90,84,88,84,84,89,81,89,86,88,86,89,85,87,79,84,84,52,77,74,61,62,57,57,65,66,70,77,74,69,79,92,75,82,90,76,92,80,91,79,81,95,68,84,76,76,78,84,69,71,64,58,96,51,55,50,77,57,85,40,31,39,40,24,62,22,85,67,85,73,44,80,65,47,53,79,64,57,41,26,33,40,39,34,33,58,24,78,50,46,61,50,50,38,78,74,44,62,44,35,32,72,50,28,27,32,44,36,41,34,57,16,68,47,27,35,43,48,38,54,59,44,39,59,50,78,41,54,43,37,30,37,41,36,46,28,42,30,41,30,35,61,74,42,39,33,52,48,41,79,32,93,40,64,24,52,35,41,37,44,30,42,27,41,32,33,52,40,50,66,49,30,30,21,32,37,28,58,38,80,42,63,55,66,44,52,66,78,47,71,40,95,42,19,53,50,78,43,47,74,49,90,130

InterPro domains:
  IPR032675 Leucine-rich repeat domain superfamily [G3DSA:3.80.10.10] (103-212)

pLDDT: mean 73.04, std 26.43, range [22.48, 98.56]

Secondary structure (DSSP, 8-state):
------------------S--------HHHHHHHHTTS-----------S-----TTS---TTEEEETTEEEEES-----GGGGGGT--EEEEES---SEE-HHHHTTTTTT--EEEEEEETT--EE-GGGGSS--TT--EEEEEEE---SPPPB-GGGSSSPEEEEE--SS---EE-TTSB--EEEEEE--SS---EE-TTTTTT-EES--

Radius of gyration: 25.8 Å; Cα contacts (8 Å, |Δi|>4): 408; chains: 1; bounding box: 52×68×57 Å